Protein AF-A0A150P8P1-F1 (afdb_monomer)

Solvent-accessible surface area (backbone atoms only — not comparable to full-atom values): 13850 Å² total; per-residue (Å²): 128,70,31,72,66,52,62,67,58,46,57,65,81,61,52,65,66,59,55,44,51,37,24,53,54,35,51,76,73,51,89,53,63,71,46,34,52,30,27,50,53,25,38,57,35,45,68,73,54,58,88,93,56,81,84,47,70,62,35,52,53,26,46,50,53,26,46,43,58,72,69,48,75,83,54,95,72,37,75,93,64,51,73,68,63,81,89,72,79,82,91,76,81,86,79,96,74,80,86,79,78,95,74,77,96,74,74,89,72,92,51,76,64,56,56,52,52,51,51,52,51,37,53,48,21,50,41,44,33,49,51,53,24,56,39,42,34,17,45,70,65,43,45,68,49,95,70,75,69,54,40,67,58,59,33,45,31,40,51,41,38,55,57,61,44,54,92,56,28,87,78,40,76,30,43,65,32,44,52,51,32,37,54,48,39,72,76,45,78,69,58,60,73,61,54,69,69,50,20,48,28,18,43,49,26,36,46,47,70,71,45,74,75,53,91,75,41,60,82,46,77,93,67,77,80,78,72,80,80,81,76,80,127

Nearest PDB structures (foldseek):
  8gne-assembly1_A  TM=5.407E-01  e=5.788E+00  Homo sapiens

Organism: Sorangium cellulosum (NCBI:txid56)

Foldseek 3Di:
DQQLVQLLVCLPVDFLVSLLVSLVVCLVPPPDPLLNVLSVQLNVQSVPDDGPDDRDVSNVVSSVSSNVSVVDDADPVGPVPPSSPSPPDPPDDDDDDDDDDDDDDDDDDPPPPVVVVLVSLLVQLVVLLLVLLLLLLALPSLLPDPDDDFLVSNLVSLVSNQPSCPPCLVVQQLNVLSVQLNVVSNVDGDDSGRDPSNNVSSQSNCVSVVNDADVCGSHRDPDDDPDPPPPDD

pLDDT: mean 75.17, std 19.68, range [32.81, 98.38]

Secondary structure (DSSP, 8-state):
--HHHHHHTTTS---HHHHHHHHHHHHHH---HHHHHHHHHHHHHHHH--TTSPPPHHHHHHHHHHHHHTTPPPPTT-GGG--S-TTS-SS------PPPP--------S-HHHHHHHHHHHHHHHHHHHHHHHHHH-HHHHHT-SS---HHHHHHHHHHHHHHHGGGGGGSTTHHHHHHHHHHHHH----SSPPHHHHHHHHHHHHHTT-PPPTT-TTS-S-----------

Mean predicted aligned error: 17.5 Å

Sequence (233 aa):
MTSARRLSTLVRRPTRAEVLQAADDYIAYFPLEQPCERARELREAVLTWREGEEIPQAVYEATRRFVLSLGVREPAGGWENDDGYQVRAIDRDTDEADPPPEAEAAGAPRSYGDASKKAARLAQAVAGAVNIAGALASPRSWAKATSWPSREHLVEHVDELLSAFGAELDQQRFAAPARRLRALLSAWEPAPEVPADVSEAARDLLAALGIEAPPGGWDAPEGAPEAPSNDCG

Radius of gyration: 22.22 Å; Cα contacts (8 Å, |Δi|>4): 196; chains: 1; bounding box: 71×54×51 Å

Structure (mmCIF, N/CA/C/O backbone):
data_AF-A0A150P8P1-F1
#
_entry.id   AF-A0A150P8P1-F1
#
loop_
_atom_site.group_PDB
_atom_site.id
_atom_site.type_symbol
_atom_site.label_atom_id
_atom_site.label_alt_id
_atom_site.label_comp_id
_atom_site.label_asym_id
_atom_site.label_entity_id
_atom_site.label_seq_id
_atom_site.pdbx_PDB_ins_code
_atom_site.Cartn_x
_atom_site.Cartn_y
_atom_site.Cartn_z
_atom_site.occupancy
_atom_site.B_iso_or_equiv
_atom_site.auth_seq_id
_atom_site.auth_comp_id
_atom_site.auth_asym_id
_atom_site.auth_atom_id
_atom_site.pdbx_PDB_model_num
ATOM 1 N N . MET A 1 1 ? 3.224 1.316 4.780 1.00 34.53 1 MET A N 1
ATOM 2 C CA . MET A 1 1 ? 2.994 2.646 5.396 1.00 34.53 1 MET A CA 1
ATOM 3 C C . MET A 1 1 ? 1.667 2.653 6.158 1.00 34.53 1 MET A C 1
ATOM 5 O O . MET A 1 1 ? 0.668 3.167 5.669 1.00 34.53 1 MET A O 1
ATOM 9 N N . THR A 1 2 ? 1.647 2.056 7.354 1.00 39.75 2 THR A N 1
ATOM 10 C CA . THR A 1 2 ? 0.407 1.699 8.087 1.00 39.75 2 THR A CA 1
ATOM 11 C C . THR A 1 2 ? 0.266 2.418 9.435 1.00 39.75 2 THR A C 1
ATOM 13 O O . THR A 1 2 ? -0.710 2.218 10.149 1.00 39.75 2 THR A O 1
ATOM 16 N N . SER A 1 3 ? 1.216 3.271 9.802 1.00 38.72 3 SER A N 1
ATOM 17 C CA . SER A 1 3 ? 1.375 3.758 11.176 1.00 38.72 3 SER A CA 1
ATOM 18 C C . SER A 1 3 ? 0.728 5.130 11.425 1.00 38.72 3 SER A C 1
ATOM 20 O O . SER A 1 3 ? 0.004 5.291 12.402 1.00 38.72 3 SER A O 1
ATOM 22 N N . ALA A 1 4 ? 0.856 6.088 10.500 1.00 37.34 4 ALA A N 1
ATOM 23 C CA . ALA A 1 4 ? 0.250 7.423 10.629 1.00 37.34 4 ALA A CA 1
ATOM 24 C C . ALA A 1 4 ? -1.293 7.399 10.679 1.00 37.34 4 ALA A C 1
ATOM 26 O O . ALA A 1 4 ? -1.916 8.051 11.513 1.00 37.34 4 ALA A O 1
ATOM 27 N N . ARG A 1 5 ? -1.912 6.597 9.800 1.00 39.38 5 ARG A N 1
ATOM 28 C CA . ARG A 1 5 ? -3.375 6.489 9.679 1.00 39.38 5 ARG A CA 1
ATOM 29 C C . ARG A 1 5 ? -4.006 5.681 10.815 1.00 39.38 5 ARG A C 1
ATOM 31 O O . ARG A 1 5 ? -5.133 5.974 11.191 1.00 39.38 5 ARG A O 1
ATOM 38 N N . ARG A 1 6 ? -3.282 4.699 11.377 1.00 42.25 6 ARG A N 1
ATOM 39 C CA . ARG A 1 6 ? -3.727 3.952 12.568 1.00 42.25 6 ARG A CA 1
ATOM 40 C C . ARG A 1 6 ? -3.829 4.866 13.785 1.00 42.25 6 ARG A C 1
ATOM 42 O O . ARG A 1 6 ? -4.807 4.758 14.517 1.00 42.25 6 ARG A O 1
ATOM 49 N N . LEU A 1 7 ? -2.884 5.797 13.933 1.00 45.97 7 LEU A N 1
ATOM 50 C CA . LEU A 1 7 ? -2.854 6.759 15.034 1.00 45.97 7 LEU A CA 1
ATOM 51 C C . LEU A 1 7 ? -3.984 7.801 14.932 1.00 45.97 7 LEU A C 1
ATOM 53 O O . LEU A 1 7 ? -4.638 8.071 15.933 1.00 45.97 7 LEU A O 1
ATOM 57 N N . SER A 1 8 ? -4.322 8.279 13.725 1.00 41.44 8 SER A N 1
ATOM 58 C CA . SER A 1 8 ? -5.505 9.140 13.522 1.00 41.44 8 SER A CA 1
ATOM 59 C C . SER A 1 8 ? -6.844 8.401 13.673 1.00 41.44 8 SER A C 1
ATOM 61 O O . SER A 1 8 ? -7.875 9.035 13.845 1.00 41.44 8 SER A O 1
ATOM 63 N N . THR A 1 9 ? -6.865 7.064 13.588 1.00 42.53 9 THR A N 1
ATOM 64 C CA . THR A 1 9 ? -8.063 6.237 13.843 1.00 42.53 9 THR A CA 1
ATOM 65 C C . THR A 1 9 ? -8.180 5.731 15.283 1.00 42.53 9 THR A C 1
ATOM 67 O O . THR A 1 9 ? -9.149 5.038 15.593 1.00 42.53 9 THR A O 1
ATOM 70 N N . LEU A 1 10 ? -7.279 6.128 16.195 1.00 46.69 10 LEU A N 1
ATOM 71 C CA . LEU A 1 10 ? -7.396 5.895 17.649 1.00 46.69 10 LEU A CA 1
ATOM 72 C C . LEU A 1 10 ? -8.527 6.714 18.308 1.00 46.69 10 LEU A C 1
ATOM 74 O O . LEU A 1 10 ? -8.566 6.934 19.510 1.00 46.69 10 LEU A O 1
ATOM 78 N N . VAL A 1 11 ? -9.487 7.149 17.512 1.00 43.22 11 VAL A N 1
ATOM 79 C CA . VAL A 1 11 ? -10.659 7.932 17.889 1.00 43.22 11 VAL A CA 1
ATOM 80 C C . VAL A 1 11 ? -11.667 7.106 18.707 1.00 43.22 11 VAL A C 1
ATOM 82 O O . VAL A 1 11 ? -12.540 7.646 19.381 1.00 43.22 11 VAL A O 1
ATOM 85 N N . ARG A 1 12 ? -11.546 5.772 18.728 1.00 48.75 12 ARG A N 1
ATOM 86 C CA . ARG A 1 12 ? -12.288 4.926 19.673 1.00 48.75 12 ARG A CA 1
ATOM 87 C C . ARG A 1 12 ? -11.324 4.315 20.672 1.00 48.75 12 ARG A C 1
ATOM 89 O O . ARG A 1 12 ? -10.749 3.285 20.355 1.00 48.75 12 ARG A O 1
ATOM 96 N N . ARG A 1 13 ? -11.184 4.960 21.842 1.00 59.38 13 ARG A N 1
ATOM 97 C CA . ARG A 1 13 ? -10.484 4.475 23.056 1.00 59.38 13 ARG A CA 1
ATOM 98 C C . ARG A 1 13 ? -9.466 3.367 22.743 1.00 59.38 13 ARG A C 1
ATOM 100 O O . ARG A 1 13 ? -9.787 2.194 22.945 1.00 59.38 13 ARG A O 1
ATOM 107 N N . PRO A 1 14 ? -8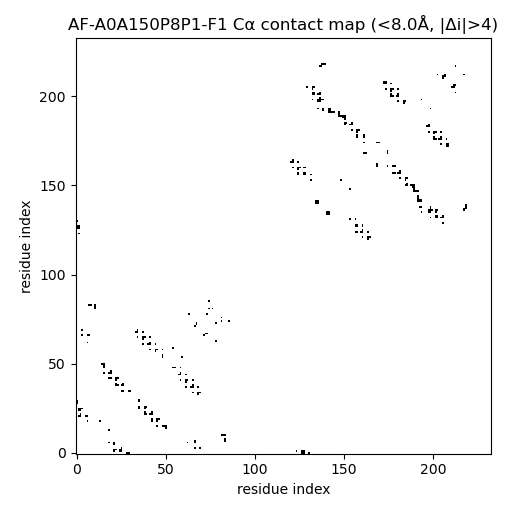.305 3.721 22.181 1.00 69.12 14 PRO A N 1
ATOM 108 C CA . PRO A 1 14 ? -7.329 2.734 21.765 1.00 69.12 14 PRO A CA 1
ATOM 109 C C . PRO A 1 14 ? -6.892 1.918 22.973 1.00 69.12 14 PRO A C 1
ATOM 111 O O . PRO A 1 14 ? -6.909 2.412 24.097 1.00 69.12 14 PRO A O 1
ATOM 114 N N . THR A 1 15 ? -6.504 0.672 22.763 1.00 77.62 15 THR A N 1
ATOM 115 C CA . THR A 1 15 ? -5.804 -0.080 23.807 1.00 77.62 15 THR A CA 1
ATOM 116 C C . THR A 1 15 ? -4.344 0.347 23.837 1.00 77.62 15 THR A C 1
ATOM 118 O O . THR A 1 15 ? -3.769 0.742 22.817 1.00 77.62 15 THR A O 1
ATOM 121 N N . ARG A 1 16 ? -3.697 0.227 24.996 1.00 82.81 16 ARG A N 1
ATOM 122 C CA . ARG A 1 16 ? -2.261 0.518 25.124 1.00 82.81 16 ARG A CA 1
ATOM 123 C C . ARG A 1 16 ? -1.436 -0.302 24.130 1.00 82.81 16 ARG A C 1
ATOM 125 O O . ARG A 1 16 ? -0.487 0.211 23.541 1.00 82.81 16 ARG A O 1
ATOM 132 N N . ALA A 1 17 ? -1.821 -1.562 23.922 1.00 82.19 17 ALA A N 1
ATOM 133 C CA . ALA A 1 17 ? -1.168 -2.473 22.989 1.00 82.19 17 ALA A CA 1
ATOM 134 C C . ALA A 1 17 ? -1.233 -1.981 21.533 1.00 82.19 17 ALA A C 1
ATOM 136 O O . ALA A 1 17 ? -0.231 -2.045 20.824 1.00 82.19 17 ALA A O 1
ATOM 137 N N . GLU A 1 18 ? -2.375 -1.446 21.095 1.00 78.56 18 GLU A N 1
ATOM 138 C CA . GLU A 1 18 ? -2.529 -0.909 19.737 1.00 78.56 18 GLU A CA 1
ATOM 139 C C . GLU A 1 18 ? -1.639 0.314 19.499 1.00 78.56 18 GLU A C 1
ATOM 141 O O . GLU A 1 18 ? -1.030 0.428 18.433 1.00 78.56 18 GLU A O 1
ATOM 146 N N . VAL A 1 19 ? -1.520 1.206 20.490 1.00 79.56 19 VAL A N 1
ATOM 147 C CA . VAL A 1 19 ? -0.656 2.391 20.371 1.00 79.56 19 VAL A CA 1
ATOM 148 C C . VAL A 1 19 ? 0.824 1.995 20.359 1.00 79.56 19 VAL A C 1
ATOM 150 O O . VAL A 1 19 ? 1.579 2.514 19.536 1.00 79.56 19 VAL A O 1
ATOM 153 N N . LEU A 1 20 ? 1.239 1.045 21.210 1.00 84.31 20 LEU A N 1
ATOM 154 C CA . LEU A 1 20 ? 2.615 0.528 21.216 1.00 84.31 20 LEU A CA 1
ATOM 155 C C . LEU A 1 20 ? 2.979 -0.113 19.878 1.00 84.31 20 LEU A C 1
ATOM 157 O O . LEU A 1 20 ? 4.003 0.240 19.301 1.00 84.31 20 LEU A O 1
ATOM 161 N N . GLN A 1 21 ? 2.116 -0.986 19.352 1.00 78.62 21 GLN A N 1
ATOM 162 C CA . GLN A 1 21 ? 2.361 -1.637 18.068 1.00 78.62 21 GLN A CA 1
ATOM 163 C C . GLN A 1 21 ? 2.476 -0.612 16.934 1.00 78.62 21 GLN A C 1
ATOM 165 O O . GLN A 1 21 ? 3.366 -0.719 16.098 1.00 78.62 21 GLN A O 1
ATOM 170 N N . ALA A 1 22 ? 1.614 0.410 16.911 1.00 75.81 22 ALA A N 1
ATOM 171 C CA . ALA A 1 22 ? 1.672 1.450 15.888 1.00 75.81 22 ALA A CA 1
ATOM 172 C C . ALA A 1 22 ? 2.964 2.285 15.959 1.00 75.81 22 ALA A C 1
ATOM 174 O O . ALA A 1 22 ? 3.501 2.660 14.913 1.00 75.81 22 ALA A O 1
ATOM 175 N N . ALA A 1 23 ? 3.464 2.569 17.167 1.00 80.56 23 ALA A N 1
ATOM 176 C CA . ALA A 1 23 ? 4.729 3.271 17.366 1.00 80.56 23 ALA A CA 1
ATOM 177 C C . ALA A 1 23 ? 5.933 2.402 16.964 1.00 80.56 23 ALA A C 1
ATOM 179 O O . ALA A 1 23 ? 6.809 2.882 16.246 1.00 80.56 23 ALA A O 1
ATOM 180 N N . ASP A 1 24 ? 5.949 1.125 17.357 1.00 81.56 24 ASP A N 1
ATOM 181 C CA . ASP A 1 24 ? 7.001 0.166 16.994 1.00 81.56 24 ASP A CA 1
ATOM 182 C C . ASP A 1 24 ? 7.061 -0.048 15.471 1.00 81.56 24 ASP A C 1
ATOM 184 O O . ASP A 1 24 ? 8.136 0.037 14.874 1.00 81.56 24 ASP A O 1
ATOM 188 N N . ASP A 1 25 ? 5.903 -0.216 14.821 1.00 73.75 25 ASP A N 1
ATOM 189 C CA . ASP A 1 25 ? 5.795 -0.297 13.360 1.00 73.75 25 ASP A CA 1
ATOM 190 C C . ASP A 1 25 ? 6.315 0.987 12.692 1.00 73.75 25 ASP A C 1
ATOM 192 O O . ASP A 1 25 ? 6.969 0.939 11.650 1.00 73.75 25 ASP A O 1
ATOM 196 N N . TYR A 1 26 ? 6.038 2.162 13.267 1.00 76.06 26 TYR A N 1
ATOM 197 C CA . TYR A 1 26 ? 6.558 3.414 12.721 1.00 76.06 26 TYR A CA 1
ATOM 198 C C . TYR A 1 26 ? 8.088 3.448 12.782 1.00 76.06 26 TYR A C 1
ATOM 200 O O . TYR A 1 26 ? 8.735 3.684 11.765 1.00 76.06 26 TYR A O 1
ATOM 208 N N . ILE A 1 27 ? 8.661 3.172 13.956 1.00 80.38 27 ILE A N 1
ATOM 209 C CA . ILE A 1 27 ? 10.110 3.219 14.197 1.00 80.38 27 ILE A CA 1
ATOM 210 C C . ILE A 1 27 ? 10.857 2.225 13.300 1.00 80.38 27 ILE A C 1
ATOM 212 O O . ILE A 1 27 ? 11.947 2.536 12.825 1.00 80.38 27 ILE A O 1
ATOM 216 N N . ALA A 1 28 ? 10.289 1.039 13.074 1.00 73.38 28 ALA A N 1
ATOM 217 C CA . ALA A 1 28 ? 10.931 -0.016 12.297 1.00 73.38 28 ALA A CA 1
ATOM 218 C C . ALA A 1 28 ? 10.960 0.265 10.786 1.00 73.38 28 ALA A C 1
ATOM 220 O O . ALA A 1 28 ? 11.901 -0.149 10.110 1.00 73.38 28 ALA A O 1
ATOM 221 N N . TYR A 1 29 ? 9.938 0.941 10.249 1.00 67.69 29 TYR A N 1
ATOM 222 C CA . TYR A 1 29 ? 9.706 0.991 8.801 1.00 67.69 29 TYR A CA 1
ATOM 223 C C . TYR A 1 29 ? 9.756 2.392 8.179 1.00 67.69 29 TYR A C 1
ATOM 225 O O . TYR A 1 29 ? 9.648 2.495 6.955 1.00 67.69 29 TYR A O 1
ATOM 233 N N . PHE A 1 30 ? 9.904 3.467 8.962 1.00 66.50 30 PHE A N 1
ATOM 234 C CA . PHE A 1 30 ? 9.971 4.829 8.420 1.00 66.50 30 PHE A CA 1
ATOM 235 C C . PHE A 1 30 ? 11.395 5.415 8.422 1.00 66.50 30 PHE A C 1
ATOM 237 O O . PHE A 1 30 ? 12.077 5.378 9.444 1.00 66.50 30 PHE A O 1
ATOM 244 N N . PRO A 1 31 ? 11.847 6.003 7.294 1.00 65.62 31 PRO A N 1
ATOM 245 C CA . PRO A 1 31 ? 13.222 6.486 7.140 1.00 65.62 31 PRO A CA 1
ATOM 246 C C . PRO A 1 31 ? 13.457 7.911 7.672 1.00 65.62 31 PRO A C 1
ATOM 248 O O . PRO A 1 31 ? 14.595 8.370 7.681 1.00 65.62 31 PRO A O 1
ATOM 251 N N . LEU A 1 32 ? 12.410 8.641 8.074 1.00 68.00 32 LEU A N 1
ATOM 252 C CA . LEU A 1 32 ? 12.535 10.037 8.505 1.00 68.00 32 LEU A CA 1
ATOM 253 C C . LEU A 1 32 ? 12.923 10.117 9.989 1.00 68.00 32 LEU A C 1
ATOM 255 O O . LEU A 1 32 ? 12.153 9.703 10.854 1.00 68.00 32 LEU A O 1
ATOM 259 N N . GLU A 1 33 ? 14.087 10.700 10.286 1.00 73.38 33 GLU A N 1
ATOM 260 C CA . GLU A 1 33 ? 14.632 10.768 11.651 1.00 73.38 33 GLU A CA 1
ATOM 261 C C . GLU A 1 33 ? 13.715 11.515 12.627 1.00 73.38 33 GLU A C 1
ATOM 263 O O . GLU A 1 33 ? 13.386 10.982 13.686 1.00 73.38 33 GLU A O 1
ATOM 268 N N . GLN A 1 34 ? 13.238 12.707 12.256 1.00 71.38 34 GLN A N 1
ATOM 269 C CA . GLN A 1 34 ? 12.432 13.550 13.144 1.00 71.38 34 GLN A CA 1
ATOM 270 C C . GLN A 1 34 ? 11.085 12.894 13.537 1.00 71.38 34 GLN A C 1
ATOM 272 O O . GLN A 1 34 ? 10.778 12.837 14.730 1.00 71.38 34 GLN A O 1
ATOM 277 N N . PRO A 1 35 ? 10.279 12.339 12.612 1.00 72.38 35 PRO A N 1
ATOM 278 C CA . PRO A 1 35 ? 9.106 11.544 12.978 1.00 72.38 35 PRO A CA 1
ATOM 279 C C . PRO A 1 35 ? 9.426 10.273 13.777 1.00 72.38 35 PRO A C 1
ATOM 281 O O . PRO A 1 35 ? 8.654 9.895 14.659 1.00 72.38 35 PRO A O 1
ATOM 284 N N . CYS A 1 36 ? 10.569 9.625 13.526 1.00 75.88 36 CYS A N 1
ATOM 285 C CA . CYS A 1 36 ? 11.003 8.458 14.298 1.00 75.88 36 CYS A CA 1
ATOM 286 C C . CYS A 1 36 ? 11.360 8.807 15.749 1.00 75.88 36 CYS A C 1
ATOM 288 O O . CYS A 1 36 ? 11.032 8.045 16.658 1.00 75.88 36 CYS A O 1
ATOM 290 N N . GLU A 1 37 ? 11.972 9.964 16.006 1.00 82.62 37 GLU A N 1
ATOM 291 C CA . GLU A 1 37 ? 12.181 10.468 17.370 1.00 82.62 37 GLU A CA 1
ATOM 292 C C . GLU A 1 37 ? 10.852 10.705 18.090 1.00 82.62 37 GLU A C 1
ATOM 294 O O . GLU A 1 37 ? 10.670 10.252 19.221 1.00 82.62 37 GLU A O 1
ATOM 299 N N . ARG A 1 38 ? 9.878 11.324 17.414 1.00 83.06 38 ARG A N 1
ATOM 300 C CA . ARG A 1 38 ? 8.544 11.543 17.990 1.00 83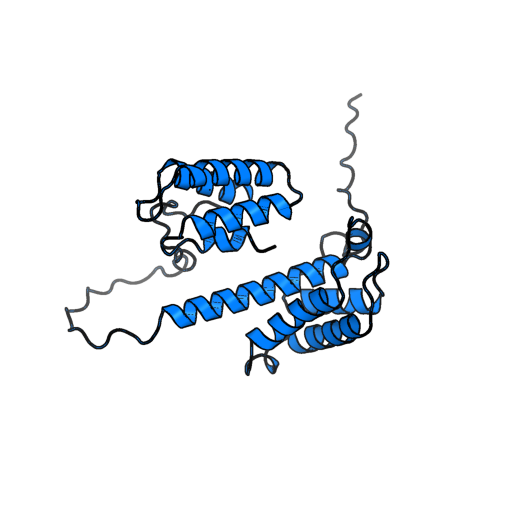.06 38 ARG A CA 1
ATOM 301 C C . ARG A 1 38 ? 7.779 10.244 18.229 1.00 83.06 38 ARG A C 1
ATOM 303 O O . ARG A 1 38 ? 7.048 10.146 19.211 1.00 83.06 38 ARG A O 1
ATOM 310 N N . ALA A 1 39 ? 7.982 9.226 17.394 1.00 81.44 39 ALA A N 1
ATOM 311 C CA . ALA A 1 39 ? 7.417 7.898 17.617 1.00 81.44 39 ALA A CA 1
ATOM 312 C C . ALA A 1 39 ? 8.014 7.226 18.866 1.00 81.44 39 ALA A C 1
ATOM 314 O O . ALA A 1 39 ? 7.285 6.589 19.626 1.00 81.44 39 ALA A O 1
ATOM 315 N N . ARG A 1 40 ? 9.319 7.406 19.127 1.00 87.62 40 ARG A N 1
ATOM 316 C CA . ARG A 1 40 ? 9.964 6.922 20.361 1.00 87.62 40 ARG A CA 1
ATOM 317 C C . ARG A 1 40 ? 9.431 7.646 21.595 1.00 87.62 40 ARG A C 1
ATOM 319 O O . ARG A 1 40 ? 9.122 6.988 22.580 1.00 87.62 40 ARG A O 1
ATOM 326 N N . GLU A 1 41 ? 9.261 8.966 21.534 1.00 87.31 41 GLU A N 1
ATOM 327 C CA . GLU A 1 41 ? 8.644 9.740 22.624 1.00 87.31 41 GLU A CA 1
ATOM 328 C C . GLU A 1 41 ? 7.219 9.257 22.936 1.00 87.31 41 GLU A C 1
ATOM 330 O O . GLU A 1 41 ? 6.871 9.067 24.102 1.00 87.31 41 GLU A O 1
ATOM 335 N N . LEU A 1 42 ? 6.409 9.009 21.898 1.00 86.94 42 LEU A N 1
ATOM 336 C CA . LEU A 1 42 ? 5.075 8.423 22.039 1.00 86.94 42 LEU A CA 1
ATOM 337 C C . LEU A 1 42 ? 5.138 7.052 22.711 1.00 86.94 42 LEU A C 1
ATOM 339 O O . LEU A 1 42 ? 4.418 6.804 23.677 1.00 86.94 42 LEU A O 1
ATOM 343 N N . ARG A 1 43 ? 6.022 6.175 22.235 1.00 89.44 43 ARG A N 1
ATOM 344 C CA . ARG A 1 43 ? 6.210 4.841 22.802 1.00 89.44 43 ARG A CA 1
ATOM 345 C C . ARG A 1 43 ? 6.550 4.899 24.292 1.00 89.44 43 ARG A C 1
ATOM 347 O O . ARG A 1 43 ? 5.906 4.212 25.082 1.00 89.44 43 ARG A O 1
ATOM 354 N N . GLU A 1 44 ? 7.508 5.736 24.685 1.00 92.25 44 GLU A N 1
ATOM 355 C CA . GLU A 1 44 ? 7.901 5.903 26.090 1.00 92.25 44 GLU A CA 1
ATOM 356 C C . GLU A 1 44 ? 6.747 6.430 26.950 1.00 92.25 44 GLU A C 1
ATOM 358 O O . GLU A 1 44 ? 6.496 5.907 28.036 1.00 92.25 44 GLU A O 1
ATOM 363 N N . ALA A 1 45 ? 5.972 7.396 26.449 1.00 86.56 45 ALA A N 1
ATOM 364 C CA . ALA A 1 45 ? 4.787 7.877 27.153 1.00 86.56 45 ALA A CA 1
ATOM 365 C C . ALA A 1 45 ? 3.746 6.756 27.349 1.00 86.56 45 ALA A C 1
ATOM 367 O O . ALA A 1 45 ? 3.216 6.582 28.447 1.00 86.56 45 ALA A O 1
ATOM 368 N N . VAL A 1 46 ? 3.486 5.947 26.319 1.00 87.19 46 VAL A N 1
ATOM 369 C CA . VAL A 1 46 ? 2.507 4.842 26.353 1.00 87.19 46 VAL A CA 1
ATOM 370 C C . VAL A 1 46 ? 2.951 3.708 27.282 1.00 87.19 46 VAL A C 1
ATOM 372 O O . VAL A 1 46 ? 2.115 3.045 27.901 1.00 87.19 46 VAL A O 1
ATOM 375 N N . LEU A 1 47 ? 4.258 3.500 27.460 1.00 90.44 47 LEU A N 1
ATOM 376 C CA . LEU A 1 47 ? 4.760 2.529 28.433 1.00 90.44 47 LEU A CA 1
ATOM 377 C C . LEU A 1 47 ? 4.355 2.876 29.871 1.00 90.44 47 LEU A C 1
ATOM 379 O O . LEU A 1 47 ? 4.175 1.949 30.665 1.00 90.44 47 LEU A O 1
ATOM 383 N N . THR A 1 48 ? 4.147 4.160 30.184 1.00 87.62 48 THR A N 1
ATOM 384 C CA . THR A 1 48 ? 3.698 4.620 31.512 1.00 87.62 48 THR A CA 1
ATOM 385 C C . THR A 1 48 ? 2.195 4.454 31.756 1.00 87.62 48 THR A C 1
ATOM 387 O O . THR A 1 48 ? 1.766 4.417 32.907 1.00 87.62 48 THR A O 1
ATOM 390 N N . TRP A 1 49 ? 1.399 4.318 30.694 1.00 87.75 49 TRP A N 1
ATOM 391 C CA . TRP A 1 49 ? -0.045 4.106 30.775 1.00 87.75 49 TRP A CA 1
ATOM 392 C C . TRP A 1 49 ? -0.367 2.661 31.168 1.00 87.75 49 TRP A C 1
ATOM 394 O O . TRP A 1 49 ? 0.292 1.731 30.701 1.00 87.75 49 TRP A O 1
ATOM 404 N N . ARG A 1 50 ? -1.371 2.447 32.026 1.00 85.12 50 ARG A N 1
ATOM 405 C CA . ARG A 1 50 ? -1.849 1.112 32.414 1.00 85.12 50 ARG A CA 1
ATOM 406 C C . ARG A 1 50 ? -3.180 0.784 31.746 1.00 85.12 50 ARG A C 1
ATOM 408 O O . ARG A 1 50 ? -4.039 1.642 31.570 1.00 85.12 50 ARG A O 1
ATOM 415 N N . GLU A 1 51 ? -3.355 -0.489 31.403 1.00 76.06 51 GLU A N 1
ATOM 416 C CA . GLU A 1 51 ? -4.579 -0.971 30.760 1.00 76.06 51 GLU A CA 1
ATOM 417 C C . GLU A 1 51 ? -5.804 -0.727 31.657 1.00 76.06 51 GLU A C 1
ATOM 419 O O . GLU A 1 51 ? -5.790 -1.072 32.839 1.00 76.06 51 GLU A O 1
ATOM 424 N N . GLY A 1 52 ? -6.866 -0.148 31.092 1.00 70.00 52 GLY A N 1
ATOM 425 C CA . GLY A 1 52 ? -8.100 0.165 31.821 1.00 70.00 52 GLY A CA 1
ATOM 426 C C . GLY A 1 52 ? -8.109 1.513 32.551 1.00 70.00 52 GLY A C 1
ATOM 427 O O . GLY A 1 52 ? -9.151 1.881 33.091 1.00 70.00 52 GLY A O 1
ATOM 428 N N . GLU A 1 53 ? -7.003 2.262 32.544 1.00 76.62 53 GLU A N 1
ATOM 429 C CA . GLU A 1 53 ? -6.963 3.654 33.009 1.00 76.62 53 GLU A CA 1
ATOM 430 C C . GLU A 1 53 ? -7.319 4.628 31.876 1.00 76.62 53 GLU A C 1
ATOM 432 O O . GLU A 1 53 ? -7.131 4.332 30.690 1.00 76.62 53 GLU A O 1
ATOM 437 N N . GLU A 1 54 ? -7.811 5.813 32.247 1.00 73.75 54 GLU A N 1
ATOM 438 C CA . GLU A 1 54 ? -7.918 6.932 31.310 1.00 73.75 54 GLU A CA 1
ATOM 439 C C . GLU A 1 54 ? -6.548 7.255 30.704 1.00 73.75 54 GLU A C 1
ATOM 441 O O . GLU A 1 54 ? -5.505 7.069 31.335 1.00 73.75 54 GLU A O 1
ATOM 446 N N . ILE A 1 55 ? -6.552 7.722 29.455 1.00 76.62 55 ILE A N 1
ATOM 447 C CA . ILE A 1 55 ? -5.323 8.017 28.719 1.00 76.62 55 ILE A CA 1
ATOM 448 C C . ILE A 1 55 ? -4.591 9.166 29.430 1.00 76.62 55 ILE A C 1
ATOM 450 O O . ILE A 1 55 ? -5.154 10.255 29.549 1.00 76.62 55 ILE A O 1
ATOM 454 N N . PRO A 1 56 ? -3.336 8.976 29.878 1.00 80.31 56 PRO A N 1
ATOM 455 C CA . PRO A 1 56 ? -2.590 10.036 30.540 1.00 80.31 56 PRO A CA 1
ATOM 456 C C . PRO A 1 56 ? -2.345 11.225 29.604 1.00 80.31 56 PRO A C 1
ATOM 458 O O . PRO A 1 56 ? -2.014 11.034 28.432 1.00 80.31 56 PRO A O 1
ATOM 461 N N . GLN A 1 57 ? -2.367 12.452 30.140 1.00 77.19 57 GLN A N 1
ATOM 462 C CA . GLN A 1 57 ? -2.056 13.671 29.371 1.00 77.19 57 GLN A CA 1
ATOM 463 C C . GLN A 1 57 ? -0.711 13.572 28.631 1.00 77.19 57 GLN A C 1
ATOM 465 O O . GLN A 1 57 ? -0.567 14.069 27.519 1.00 77.19 57 GLN A O 1
ATOM 470 N N . ALA A 1 58 ? 0.280 12.894 29.218 1.00 79.12 58 ALA A N 1
ATOM 471 C CA . ALA A 1 58 ? 1.577 12.674 28.582 1.00 79.12 58 ALA A CA 1
ATOM 472 C C . ALA A 1 58 ? 1.475 11.856 27.281 1.00 79.12 58 ALA A C 1
ATOM 474 O O . ALA A 1 58 ? 2.165 12.165 26.311 1.00 79.12 58 ALA A O 1
ATOM 475 N N . VAL A 1 59 ? 0.598 10.845 27.241 1.00 80.38 59 VAL A N 1
ATOM 476 C CA . VAL A 1 59 ? 0.335 10.042 26.036 1.00 80.38 59 VAL A CA 1
ATOM 477 C C . VAL A 1 59 ? -0.355 10.894 24.979 1.00 80.38 59 VAL A C 1
ATOM 479 O O . VAL A 1 59 ? 0.021 10.845 23.809 1.00 80.38 59 VAL A O 1
ATOM 482 N N . TYR A 1 60 ? -1.315 11.717 25.394 1.00 77.50 60 TYR A N 1
ATOM 483 C CA . TYR A 1 60 ? -2.018 12.635 24.507 1.00 77.50 60 TYR A CA 1
ATOM 484 C C . TYR A 1 60 ? -1.069 13.656 23.856 1.00 77.50 60 TYR A C 1
ATOM 486 O O . TYR A 1 60 ? -1.011 13.762 22.632 1.00 77.50 60 TYR A O 1
ATOM 494 N N . GLU A 1 61 ? -0.239 14.332 24.651 1.00 80.00 61 GLU A N 1
ATOM 495 C CA . GLU A 1 61 ? 0.751 15.297 24.157 1.00 80.00 61 GLU A CA 1
ATOM 496 C C . GLU A 1 61 ? 1.785 14.659 23.226 1.00 80.00 61 GLU A C 1
ATOM 498 O O . GLU A 1 61 ? 2.138 15.230 22.189 1.00 80.00 61 GLU A O 1
ATOM 503 N N . ALA A 1 62 ? 2.273 13.464 23.569 1.00 81.06 62 ALA A N 1
ATOM 504 C CA . ALA A 1 62 ? 3.219 12.746 22.726 1.00 81.06 62 ALA A CA 1
ATOM 505 C C . ALA A 1 62 ? 2.574 12.316 21.398 1.00 81.06 62 ALA A C 1
ATOM 507 O O . ALA A 1 62 ? 3.190 12.460 20.341 1.00 81.06 62 ALA A O 1
ATOM 508 N N . THR A 1 63 ? 1.307 11.886 21.432 1.00 79.75 63 THR A N 1
ATOM 509 C CA . THR A 1 63 ? 0.524 11.559 20.231 1.00 79.75 63 THR A CA 1
ATOM 510 C C . THR A 1 63 ? 0.352 12.793 19.353 1.00 79.75 63 THR A C 1
ATOM 512 O O . THR A 1 63 ? 0.644 12.736 18.160 1.00 79.75 63 THR A O 1
ATOM 515 N N . ARG A 1 64 ? -0.028 13.937 19.937 1.00 77.75 64 ARG A N 1
ATOM 516 C CA . ARG A 1 64 ? -0.176 15.215 19.228 1.00 77.75 64 ARG A CA 1
ATOM 517 C C . ARG A 1 64 ? 1.119 15.632 18.533 1.00 77.75 64 ARG A C 1
ATOM 519 O O . ARG A 1 64 ? 1.108 15.915 17.339 1.00 77.75 64 ARG A O 1
ATOM 526 N N . ARG A 1 65 ? 2.256 15.628 19.240 1.00 79.00 65 ARG A N 1
ATOM 527 C CA . ARG A 1 65 ? 3.565 15.980 18.648 1.00 79.00 65 ARG A CA 1
ATOM 528 C C . ARG A 1 65 ? 3.970 15.030 17.534 1.00 79.00 65 ARG A C 1
ATOM 530 O O . ARG A 1 65 ? 4.488 15.476 16.512 1.00 79.00 65 ARG A O 1
ATOM 537 N N . PHE A 1 66 ? 3.729 13.737 17.724 1.00 79.44 66 PHE A N 1
ATOM 538 C CA . PHE A 1 66 ? 3.980 12.744 16.697 1.00 79.44 66 PHE A CA 1
ATOM 539 C C . PHE A 1 66 ? 3.125 13.009 15.450 1.00 79.44 66 PHE A C 1
ATOM 541 O O . PHE A 1 66 ? 3.675 13.130 14.360 1.00 79.44 66 PHE A O 1
ATOM 548 N N . VAL A 1 67 ? 1.816 13.213 15.591 1.00 73.94 67 VAL A N 1
ATOM 549 C CA . VAL A 1 67 ? 0.909 13.493 14.466 1.00 73.94 67 VAL A CA 1
ATOM 550 C C . VAL A 1 67 ? 1.282 14.790 13.734 1.00 73.94 67 VAL A C 1
ATOM 552 O O . VAL A 1 67 ? 1.369 14.795 12.506 1.00 73.94 67 VAL A O 1
ATOM 555 N N . LEU A 1 68 ? 1.613 15.857 14.466 1.00 75.75 68 LEU A N 1
ATOM 556 C CA . LEU A 1 68 ? 2.111 17.108 13.880 1.00 75.75 68 LEU A CA 1
ATOM 557 C C . LEU A 1 68 ? 3.425 16.906 13.106 1.00 75.75 68 LEU A C 1
ATOM 559 O O . LEU A 1 68 ? 3.613 17.506 12.050 1.00 75.75 68 LEU A O 1
ATOM 563 N N . SER A 1 69 ? 4.321 16.030 13.580 1.00 75.25 69 SER A N 1
ATOM 564 C CA . SER A 1 69 ? 5.579 15.720 12.877 1.00 75.25 69 SER A CA 1
ATOM 565 C C . SER A 1 69 ? 5.374 15.012 11.535 1.00 75.25 69 SER A C 1
ATOM 567 O O . SER A 1 69 ? 6.247 15.056 10.674 1.00 75.25 69 SER A O 1
ATOM 569 N N . LEU A 1 70 ? 4.201 14.408 11.329 1.00 73.00 70 LEU A N 1
ATOM 570 C CA . LEU A 1 70 ? 3.794 13.818 10.055 1.00 73.00 70 LEU A CA 1
ATOM 571 C C . LEU A 1 70 ? 3.208 14.851 9.078 1.00 73.00 70 LEU A C 1
ATOM 573 O O . LEU A 1 70 ? 2.755 14.475 7.999 1.00 73.00 70 LEU A O 1
ATOM 577 N N . GLY A 1 71 ? 3.170 16.134 9.454 1.00 69.94 71 GLY A N 1
ATOM 578 C CA . GLY A 1 71 ? 2.570 17.209 8.661 1.00 69.94 71 GLY A CA 1
ATOM 579 C C . GLY A 1 71 ? 1.041 17.266 8.734 1.00 69.94 71 GLY A C 1
ATOM 580 O O . GLY A 1 71 ? 0.419 18.014 7.979 1.00 69.94 71 GLY A O 1
ATOM 581 N N . VAL A 1 72 ? 0.419 16.496 9.633 1.00 72.12 72 VAL A N 1
ATOM 582 C CA . VAL A 1 72 ? -1.026 16.562 9.880 1.00 72.12 72 VAL A CA 1
ATOM 583 C C . VAL A 1 72 ? -1.325 17.842 10.655 1.00 72.12 72 VAL A C 1
ATOM 585 O O . VAL A 1 72 ? -0.685 18.121 11.665 1.00 72.12 72 VAL A O 1
ATOM 588 N N . ARG A 1 73 ? -2.285 18.639 10.178 1.00 70.44 73 ARG A N 1
ATOM 589 C CA . ARG A 1 73 ? -2.699 19.875 10.855 1.00 70.44 73 ARG A CA 1
ATOM 590 C C . ARG A 1 73 ? -3.585 19.569 12.057 1.00 70.44 73 ARG A C 1
ATOM 592 O O . ARG A 1 73 ? -4.347 18.608 12.043 1.00 70.44 73 ARG A O 1
ATOM 599 N N . GLU A 1 74 ? -3.494 20.426 13.065 1.00 69.75 74 GLU A N 1
ATOM 600 C CA . GLU A 1 74 ? -4.393 20.401 14.215 1.00 69.75 74 GLU A CA 1
ATOM 601 C C . GLU A 1 74 ? -5.841 20.711 13.783 1.00 69.75 74 GLU A C 1
ATOM 603 O O . GLU A 1 74 ? -6.044 21.638 12.988 1.00 69.75 74 GLU A O 1
ATOM 608 N N . PRO A 1 75 ? -6.840 19.949 14.267 1.00 65.88 75 PRO A N 1
ATOM 609 C CA . PRO A 1 75 ? -8.252 20.237 14.036 1.00 65.88 75 PRO A CA 1
ATOM 610 C C . PRO A 1 75 ? -8.641 21.620 14.565 1.00 65.88 75 PRO A C 1
ATOM 612 O O . PRO A 1 75 ? -8.138 22.064 15.595 1.00 65.88 75 PRO A O 1
ATOM 615 N N . ALA A 1 76 ? -9.592 22.283 13.901 1.00 59.41 76 ALA A N 1
ATOM 616 C CA . ALA A 1 76 ? -10.048 23.620 14.295 1.00 59.41 76 ALA A CA 1
ATOM 617 C C . ALA A 1 76 ? -10.673 23.658 15.705 1.00 59.41 76 ALA A C 1
ATOM 619 O O . ALA A 1 76 ? -10.617 24.689 16.370 1.00 59.41 76 ALA A O 1
ATOM 620 N N . GLY A 1 77 ? -11.233 22.535 16.168 1.00 58.69 77 GLY A N 1
ATOM 621 C CA . GLY A 1 77 ? -11.773 22.377 17.520 1.00 58.69 77 GLY A CA 1
ATOM 622 C C . GLY A 1 77 ? -10.757 21.954 18.586 1.00 58.69 77 GLY A C 1
ATOM 623 O O . GLY A 1 77 ? -11.153 21.800 19.736 1.00 58.69 77 GLY A O 1
ATOM 624 N N . GLY A 1 78 ? -9.481 21.755 18.243 1.00 63.22 78 GLY A N 1
ATOM 625 C CA . GLY A 1 78 ? -8.507 21.104 19.126 1.00 63.22 78 GLY A CA 1
ATOM 626 C C . GLY A 1 78 ? -8.684 19.582 19.164 1.00 63.22 78 GLY A C 1
ATOM 627 O O . GLY A 1 78 ? -9.756 19.053 18.870 1.00 63.22 78 GLY A O 1
ATOM 628 N N . TRP A 1 79 ? -7.616 18.863 19.508 1.00 62.19 79 TRP A N 1
ATOM 629 C CA . TRP A 1 79 ? -7.611 17.394 19.528 1.00 62.19 79 TRP A CA 1
ATOM 630 C C . TRP A 1 79 ? -8.523 16.812 20.624 1.00 62.19 79 TRP A C 1
ATOM 632 O O . TRP A 1 79 ? -8.968 15.675 20.512 1.00 62.19 79 TRP A O 1
ATOM 642 N N . GLU A 1 80 ? -8.848 17.592 21.660 1.00 58.09 80 GLU A N 1
ATOM 643 C CA . GLU A 1 80 ? -9.679 17.139 22.783 1.00 58.09 80 GLU A CA 1
ATOM 644 C C . GLU A 1 80 ? -11.160 17.099 22.406 1.00 58.09 80 GLU A C 1
ATOM 646 O O . GLU A 1 80 ? -11.939 16.368 23.016 1.00 58.09 80 GLU A O 1
ATOM 651 N N . ASN A 1 81 ? -11.520 17.856 21.368 1.00 51.72 81 ASN A N 1
ATOM 652 C CA . ASN A 1 81 ? -12.844 17.888 20.764 1.00 51.72 81 ASN A CA 1
ATOM 653 C C . ASN A 1 81 ? -12.866 17.163 19.409 1.00 51.72 81 ASN A C 1
ATOM 655 O O . ASN A 1 81 ? -13.886 17.189 18.716 1.00 51.72 81 ASN A O 1
ATOM 659 N N . ASP A 1 82 ? -11.752 16.534 19.018 1.00 53.72 82 ASP A N 1
ATOM 660 C CA . ASP A 1 82 ? -11.674 15.699 17.827 1.00 53.72 82 ASP A CA 1
ATOM 661 C C . ASP A 1 82 ? -12.251 14.318 18.149 1.00 53.72 82 ASP A C 1
ATOM 663 O O . ASP A 1 82 ? -11.574 13.394 18.598 1.00 53.72 82 ASP A O 1
ATOM 667 N N . ASP A 1 83 ? -13.550 14.177 17.907 1.00 51.34 83 ASP A N 1
ATOM 668 C CA . ASP A 1 83 ? -14.251 12.896 17.907 1.00 51.34 83 ASP A CA 1
ATOM 669 C C . ASP A 1 83 ? -13.939 12.055 16.653 1.00 51.34 83 ASP A C 1
ATOM 671 O O . ASP A 1 83 ? -14.606 11.047 16.409 1.00 51.34 83 ASP A O 1
ATOM 675 N N . GLY A 1 84 ? -12.952 12.477 15.847 1.00 45.81 84 GLY A N 1
ATOM 676 C CA . GLY A 1 84 ? -12.527 11.898 14.576 1.00 45.81 84 GLY A CA 1
ATOM 677 C C . GLY A 1 84 ? -13.516 12.056 13.426 1.00 45.81 84 GLY A C 1
ATOM 678 O O . GLY A 1 84 ? -13.339 11.403 12.392 1.00 45.81 84 GLY A O 1
ATOM 679 N N . TYR A 1 85 ? -14.546 12.899 13.572 1.00 44.41 85 TYR A N 1
ATOM 680 C CA . TYR A 1 85 ? -15.559 13.169 12.544 1.00 44.41 85 TYR A CA 1
ATOM 681 C C . TYR A 1 85 ? -15.492 14.579 11.938 1.00 44.41 85 TYR A C 1
ATOM 683 O O . TYR A 1 85 ? -16.245 14.859 11.002 1.00 44.41 85 TYR A O 1
ATOM 691 N N . GLN A 1 86 ? -14.564 15.453 12.348 1.00 40.75 86 GLN A N 1
ATOM 692 C CA . GLN A 1 86 ? -14.516 16.851 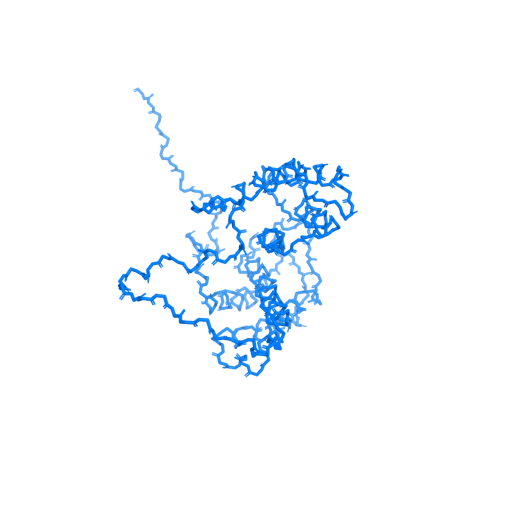11.871 1.00 40.75 86 GLN A CA 1
ATOM 693 C C . GLN A 1 86 ? -14.149 17.050 10.380 1.00 40.75 86 GLN A C 1
ATOM 695 O O . GLN A 1 86 ? -14.029 18.180 9.912 1.00 40.75 86 GLN A O 1
ATOM 700 N N . VAL A 1 87 ? -14.058 15.993 9.565 1.00 37.25 87 VAL A N 1
ATOM 701 C CA . VAL A 1 87 ? -13.811 16.116 8.112 1.00 37.25 87 VAL A CA 1
ATOM 702 C C . VAL A 1 87 ? -15.069 16.528 7.315 1.00 37.25 87 VAL A C 1
ATOM 704 O O . VAL A 1 87 ? -14.994 16.709 6.102 1.00 37.25 87 VAL A O 1
ATOM 707 N N . ARG A 1 88 ? -16.236 16.746 7.942 1.00 34.62 88 ARG A N 1
ATOM 708 C CA . ARG A 1 88 ? -17.415 17.310 7.246 1.00 34.62 88 ARG A CA 1
ATOM 709 C C . ARG A 1 88 ? -18.224 18.284 8.101 1.00 34.62 88 ARG A C 1
ATOM 711 O O . ARG A 1 88 ? -19.328 17.959 8.521 1.00 34.62 88 ARG A O 1
ATOM 718 N N . ALA A 1 89 ? -17.709 19.491 8.301 1.00 32.81 89 ALA A N 1
ATOM 719 C CA . ALA A 1 89 ? -18.534 20.618 8.748 1.00 32.81 89 ALA A CA 1
ATOM 720 C C . ALA A 1 89 ? -18.029 21.978 8.235 1.00 32.81 89 ALA A C 1
ATOM 722 O O . ALA A 1 89 ? -18.216 22.997 8.888 1.00 32.81 89 ALA A O 1
ATOM 723 N N . ILE A 1 90 ? -17.383 22.006 7.067 1.00 34.75 90 ILE A N 1
ATOM 724 C CA . ILE A 1 90 ? -17.096 23.256 6.359 1.00 34.75 90 ILE A CA 1
ATOM 725 C C . ILE A 1 90 ? -17.824 23.142 5.014 1.00 34.75 90 ILE A C 1
ATOM 727 O O . ILE A 1 90 ? -17.642 22.148 4.313 1.00 34.75 90 ILE A O 1
ATOM 731 N N . ASP A 1 91 ? -18.701 24.112 4.747 1.00 37.28 91 ASP A N 1
ATOM 732 C CA . ASP A 1 91 ? -19.702 24.234 3.666 1.00 37.28 91 ASP A CA 1
ATOM 733 C C . ASP A 1 91 ? -21.121 23.695 3.924 1.00 37.28 91 ASP A C 1
ATOM 735 O O . ASP A 1 91 ? -21.739 23.051 3.071 1.00 37.28 91 ASP A O 1
ATOM 739 N N . ARG A 1 92 ? -21.714 24.056 5.069 1.00 33.47 92 ARG A N 1
ATOM 740 C CA . ARG A 1 92 ? -23.176 24.223 5.130 1.00 33.47 92 ARG A CA 1
ATOM 741 C C . ARG A 1 92 ? -23.580 25.350 6.080 1.00 33.47 92 ARG A C 1
ATOM 743 O O . ARG A 1 92 ? -24.124 25.101 7.148 1.00 33.47 92 ARG A O 1
ATOM 750 N N . ASP A 1 93 ? -23.296 26.581 5.674 1.00 40.81 93 ASP A N 1
ATOM 751 C CA . ASP A 1 93 ? -24.058 27.733 6.160 1.00 40.81 93 ASP A CA 1
ATOM 752 C C . ASP A 1 93 ? -25.416 27.798 5.442 1.00 40.81 93 ASP A C 1
ATOM 754 O O . ASP A 1 93 ? -25.540 27.347 4.298 1.00 40.81 93 ASP A O 1
ATOM 758 N N . THR A 1 94 ? -26.395 28.422 6.111 1.00 36.50 94 THR A N 1
ATOM 759 C CA . THR A 1 94 ? -27.843 28.568 5.806 1.00 36.50 94 THR A CA 1
ATOM 760 C C . THR A 1 94 ? -28.662 27.294 6.092 1.00 36.50 94 THR A C 1
ATOM 762 O O . THR A 1 94 ? -28.461 26.267 5.453 1.00 36.50 94 THR A O 1
ATOM 765 N N . ASP A 1 95 ? -29.597 27.244 7.047 1.00 37.41 95 ASP A N 1
ATOM 766 C CA . ASP A 1 95 ? -30.628 28.242 7.375 1.00 37.41 95 ASP A CA 1
ATOM 767 C C . ASP A 1 95 ? -31.289 27.949 8.748 1.00 37.41 95 ASP A C 1
ATOM 769 O O . ASP A 1 95 ? -31.245 26.812 9.228 1.00 37.41 95 ASP A O 1
ATOM 773 N N . GLU A 1 96 ? -31.921 28.958 9.356 1.00 47.91 96 GLU A N 1
ATOM 774 C CA . GLU A 1 96 ? -32.760 28.860 10.563 1.00 47.91 96 GLU A CA 1
ATOM 775 C C . GLU A 1 96 ? -33.824 27.749 10.448 1.00 47.91 96 GLU A C 1
ATOM 777 O O . GLU A 1 96 ? -34.686 27.791 9.571 1.00 47.91 96 GLU A O 1
ATOM 782 N N . ALA A 1 97 ? -33.834 26.782 11.371 1.00 42.91 97 ALA A N 1
ATOM 783 C CA . ALA A 1 97 ? -35.003 25.935 11.611 1.00 42.91 97 ALA A CA 1
ATOM 784 C C . ALA A 1 97 ? -35.060 25.480 13.079 1.00 42.91 97 ALA A C 1
ATOM 786 O O . ALA A 1 97 ? -34.074 24.982 13.622 1.00 42.91 97 ALA A O 1
ATOM 787 N N . ASP A 1 98 ? -36.229 25.682 13.694 1.00 42.59 98 ASP A N 1
ATOM 788 C CA . ASP A 1 98 ? -36.595 25.362 15.081 1.00 42.59 98 ASP A CA 1
ATOM 789 C C . ASP A 1 98 ? -36.176 23.952 15.558 1.00 42.59 98 ASP A C 1
ATOM 791 O O . ASP A 1 98 ? -36.115 23.009 14.759 1.00 42.59 98 ASP A O 1
ATOM 795 N N . PRO A 1 99 ? -35.954 23.756 16.877 1.00 45.06 99 PRO A N 1
ATOM 796 C CA . PRO A 1 99 ? -35.606 22.448 17.428 1.00 45.06 99 PRO A CA 1
ATOM 797 C C . PRO A 1 99 ? -36.757 21.436 17.242 1.00 45.06 99 PRO A C 1
ATOM 799 O O . PRO A 1 99 ? -37.914 21.765 17.521 1.00 45.06 99 PRO A O 1
ATOM 802 N N . PRO A 1 100 ? -36.483 20.188 16.807 1.00 44.16 100 PRO A N 1
ATOM 803 C CA . PRO A 1 100 ? -37.524 19.181 16.643 1.00 44.16 100 PRO A CA 1
ATOM 804 C C . PRO A 1 100 ? -37.976 18.610 18.003 1.00 44.16 100 PRO A C 1
ATOM 806 O O . PRO A 1 100 ? -37.187 18.569 18.950 1.00 44.16 100 PRO A O 1
ATOM 809 N N . PRO A 1 101 ? -39.237 18.149 18.110 1.00 45.00 101 PRO A N 1
ATOM 810 C CA . PRO A 1 101 ? -39.798 17.633 19.353 1.00 45.00 101 PRO A CA 1
ATOM 811 C C . PRO A 1 101 ? -39.189 16.278 19.731 1.00 45.00 101 PRO A C 1
ATOM 813 O O . PRO A 1 101 ? -38.831 15.473 18.868 1.00 45.00 101 PRO A O 1
ATOM 816 N N . GLU A 1 102 ? -39.117 16.024 21.038 1.00 50.78 102 GLU A N 1
ATOM 817 C CA . GLU A 1 102 ? -38.702 14.74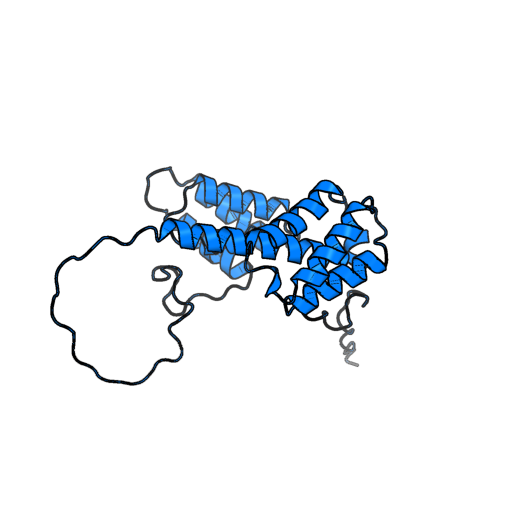9 21.626 1.00 50.78 102 GLU A CA 1
ATOM 818 C C . GLU A 1 102 ? -39.577 13.601 21.096 1.00 50.78 102 GLU A C 1
ATOM 820 O O . GLU A 1 102 ? -40.762 13.502 21.417 1.00 50.78 102 GLU A O 1
ATOM 825 N N . ALA A 1 103 ? -38.988 12.725 20.280 1.00 47.66 103 ALA A N 1
ATOM 826 C CA . ALA A 1 103 ? -39.630 11.515 19.784 1.00 47.66 103 ALA A CA 1
ATOM 827 C C . ALA A 1 103 ? -38.758 10.292 20.095 1.00 47.66 103 ALA A C 1
ATOM 829 O O . ALA A 1 103 ? -37.740 10.034 19.458 1.00 47.66 103 ALA A O 1
ATOM 830 N N . GLU A 1 104 ? -39.190 9.607 21.151 1.00 40.53 104 GLU A N 1
ATOM 831 C CA . GLU A 1 104 ? -39.172 8.169 21.421 1.00 40.53 104 GLU A CA 1
ATOM 832 C C . GLU A 1 104 ? -38.129 7.272 20.731 1.00 40.53 104 GLU A C 1
ATOM 834 O O . GLU A 1 104 ? -38.026 7.136 19.513 1.00 40.53 104 GLU A O 1
ATOM 839 N N . ALA A 1 105 ? -37.431 6.532 21.594 1.00 51.00 105 ALA A N 1
ATOM 840 C CA . ALA A 1 105 ? -36.510 5.454 21.290 1.00 51.00 105 ALA A CA 1
ATOM 841 C C . ALA A 1 105 ? -37.095 4.413 20.315 1.00 51.00 105 ALA A C 1
ATOM 843 O O . ALA A 1 105 ? -37.851 3.522 20.702 1.00 51.00 105 ALA A O 1
ATOM 844 N N . ALA A 1 106 ? -36.646 4.463 19.062 1.00 41.00 106 ALA A N 1
ATOM 845 C CA . ALA A 1 106 ? -36.877 3.425 18.066 1.00 41.00 106 ALA A CA 1
ATOM 846 C C . ALA A 1 106 ? -35.536 2.855 17.575 1.00 41.00 106 ALA A C 1
ATOM 848 O O . ALA A 1 106 ? -34.856 3.446 16.744 1.00 41.00 106 ALA A O 1
ATOM 849 N N . GLY A 1 107 ? -35.180 1.676 18.097 1.00 40.25 107 GLY A N 1
ATOM 850 C CA . GLY A 1 107 ? -34.228 0.735 17.496 1.00 40.25 107 GLY A CA 1
ATOM 851 C C . GLY A 1 107 ? -32.757 1.163 17.478 1.00 40.25 107 GLY A C 1
ATOM 852 O O . GLY A 1 107 ? -32.306 1.843 16.563 1.00 40.25 107 GLY A O 1
ATOM 853 N N . ALA A 1 108 ? -31.962 0.652 18.423 1.00 39.78 108 ALA A N 1
ATOM 854 C CA . ALA A 1 108 ? -30.504 0.716 18.326 1.00 39.78 108 ALA A CA 1
ATOM 855 C C . ALA A 1 108 ? -30.035 0.173 16.950 1.00 39.78 108 ALA A C 1
ATOM 857 O O . ALA A 1 108 ? -30.416 -0.943 16.573 1.00 39.78 108 ALA A O 1
ATOM 858 N N . PRO A 1 109 ? -29.244 0.937 16.175 1.00 43.84 109 PRO A N 1
ATOM 859 C CA . PRO A 1 109 ? -28.949 0.605 14.790 1.00 43.84 109 PRO A CA 1
ATOM 860 C C . PRO A 1 109 ? -28.046 -0.627 14.709 1.00 43.84 109 PRO A C 1
ATOM 862 O O . PRO A 1 109 ? -27.035 -0.737 15.407 1.00 43.84 109 PRO A O 1
ATOM 865 N N . ARG A 1 110 ? -28.380 -1.556 13.808 1.00 47.03 110 ARG A N 1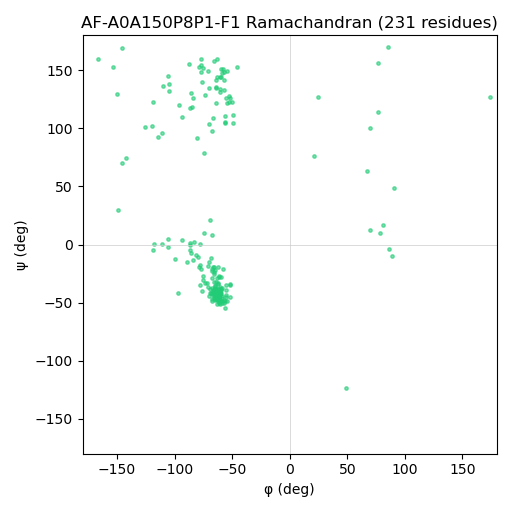
ATOM 866 C CA . ARG A 1 110 ? -27.485 -2.648 13.410 1.00 47.03 110 ARG A CA 1
ATOM 867 C C . ARG A 1 110 ? -26.157 -2.065 12.897 1.00 47.03 110 ARG A C 1
ATOM 869 O O . ARG A 1 110 ? -26.063 -1.587 11.776 1.00 47.03 110 ARG A O 1
ATOM 876 N N . SER A 1 111 ? -25.136 -2.183 13.741 1.00 56.59 111 SER A N 1
ATOM 877 C CA . SER A 1 111 ? -23.710 -2.319 13.427 1.00 56.59 111 SER A CA 1
ATOM 878 C C . SER A 1 111 ? -22.942 -1.156 12.778 1.00 56.59 111 SER A C 1
ATOM 880 O O . SER A 1 111 ? -22.285 -1.278 11.743 1.00 56.59 111 SER A O 1
ATOM 882 N N . TYR A 1 112 ? -22.862 -0.047 13.506 1.00 50.09 112 TYR A N 1
ATOM 883 C CA . TYR A 1 112 ? -21.845 0.997 13.312 1.00 50.09 112 TYR A CA 1
ATOM 884 C C . TYR A 1 112 ? -20.387 0.488 13.450 1.00 50.09 112 TYR A C 1
ATOM 886 O O . TYR A 1 112 ? -19.441 1.107 12.956 1.00 50.09 112 TYR A O 1
ATOM 894 N N . GLY A 1 113 ? -20.179 -0.654 14.117 1.00 56.88 113 GLY A N 1
ATOM 895 C CA . GLY A 1 113 ? -18.882 -1.330 14.198 1.00 56.88 113 GLY A CA 1
ATOM 896 C C . GLY A 1 113 ? -18.447 -1.969 12.877 1.00 56.88 113 GLY A C 1
ATOM 897 O O . GLY A 1 113 ? -17.268 -1.904 12.537 1.00 56.88 113 GLY A O 1
ATOM 898 N N . ASP A 1 114 ? -19.376 -2.530 12.101 1.00 70.25 114 ASP A N 1
ATOM 899 C CA . ASP A 1 114 ? -19.028 -3.250 10.871 1.00 70.25 114 ASP A CA 1
ATOM 900 C C . ASP A 1 114 ? -18.713 -2.307 9.708 1.00 70.25 114 ASP A C 1
ATOM 902 O O . ASP A 1 114 ? -17.786 -2.574 8.943 1.00 70.25 114 ASP A O 1
ATOM 906 N N . ALA A 1 115 ? -19.399 -1.163 9.613 1.00 66.81 115 ALA A N 1
ATOM 907 C CA . ALA A 1 115 ? -19.094 -0.142 8.608 1.00 66.81 115 ALA A CA 1
ATOM 908 C C . ALA A 1 115 ? -17.694 0.465 8.815 1.00 66.81 115 ALA A C 1
ATOM 910 O O . ALA A 1 115 ? -16.913 0.566 7.870 1.00 66.81 115 ALA A O 1
ATOM 911 N N . SER A 1 116 ? -17.347 0.799 10.064 1.00 68.00 116 SER A N 1
ATOM 912 C CA . SER A 1 116 ? -16.019 1.320 10.416 1.00 68.00 116 SER A CA 1
ATOM 913 C C . SER A 1 116 ? -14.915 0.286 10.153 1.00 68.00 116 SER A C 1
ATOM 915 O O . SER A 1 116 ? -13.912 0.608 9.517 1.00 68.00 116 SER A O 1
ATOM 917 N N . LYS A 1 117 ? -15.128 -0.987 10.523 1.00 72.88 117 LYS A N 1
ATOM 918 C CA . LYS A 1 117 ? -14.194 -2.082 10.202 1.00 72.88 117 LYS A CA 1
ATOM 919 C C . LYS A 1 117 ? -14.031 -2.284 8.694 1.00 72.88 117 LYS A C 1
ATOM 921 O O . LYS A 1 117 ? -12.912 -2.506 8.234 1.00 72.88 117 LYS A O 1
ATOM 926 N N . LYS A 1 118 ? -15.117 -2.195 7.917 1.00 74.38 118 LYS A N 1
ATOM 927 C CA . LYS A 1 118 ? -15.073 -2.291 6.448 1.00 74.38 118 LYS A CA 1
ATOM 928 C C . LYS A 1 118 ? -14.253 -1.145 5.850 1.00 74.38 118 LYS A C 1
ATOM 930 O O . LYS A 1 118 ? -13.374 -1.402 5.033 1.00 74.38 118 LYS A O 1
ATOM 935 N N . ALA A 1 119 ? -14.486 0.089 6.294 1.00 73.62 119 ALA A N 1
ATOM 936 C CA . ALA A 1 119 ? -13.733 1.257 5.839 1.00 73.62 119 ALA A CA 1
ATOM 937 C C . ALA A 1 119 ? -12.239 1.159 6.189 1.00 73.62 119 ALA A C 1
ATOM 939 O O . ALA A 1 119 ? -11.393 1.439 5.343 1.00 73.62 119 ALA A O 1
ATOM 940 N N . ALA A 1 120 ? -11.905 0.699 7.399 1.00 77.31 120 ALA A N 1
ATOM 941 C CA . ALA A 1 120 ? -10.520 0.494 7.817 1.00 77.31 120 ALA A CA 1
ATOM 942 C C . ALA A 1 120 ? -9.802 -0.552 6.947 1.00 77.31 120 ALA A C 1
ATOM 944 O O . ALA A 1 120 ? -8.690 -0.305 6.487 1.00 77.31 120 ALA A O 1
ATOM 945 N N . ARG A 1 121 ? -10.458 -1.686 6.658 1.00 79.62 121 ARG A N 1
ATOM 946 C CA . ARG A 1 121 ? -9.920 -2.719 5.755 1.00 79.62 121 ARG A CA 1
ATOM 947 C C . ARG A 1 121 ? -9.692 -2.183 4.345 1.00 79.62 121 ARG A C 1
ATOM 949 O O . ARG A 1 121 ? -8.636 -2.420 3.771 1.00 79.62 121 ARG A O 1
ATOM 956 N N . LEU A 1 122 ? -10.647 -1.417 3.818 1.00 82.19 122 LEU A N 1
ATOM 957 C CA . LEU A 1 122 ? -10.524 -0.785 2.506 1.00 82.19 122 LEU A CA 1
ATOM 958 C C . LEU A 1 122 ? -9.332 0.176 2.458 1.00 82.19 122 LEU A C 1
ATOM 960 O O . LEU A 1 122 ? -8.511 0.114 1.548 1.00 82.19 122 LEU A O 1
ATOM 964 N N . ALA A 1 123 ? -9.209 1.040 3.467 1.00 80.44 123 ALA A N 1
ATOM 965 C CA . ALA A 1 123 ? -8.115 1.996 3.561 1.00 80.44 123 ALA A CA 1
ATOM 966 C C . ALA A 1 123 ? -6.751 1.306 3.693 1.00 80.44 123 ALA A C 1
ATOM 968 O O . ALA A 1 123 ? -5.779 1.783 3.109 1.00 80.44 123 ALA A O 1
ATOM 969 N N . GLN A 1 124 ? -6.678 0.198 4.439 1.00 81.81 124 GLN A N 1
ATOM 970 C CA . GLN A 1 124 ? -5.464 -0.602 4.581 1.00 81.81 124 GLN A CA 1
ATOM 971 C C . GLN A 1 124 ? -5.056 -1.233 3.247 1.00 81.81 124 GLN A C 1
ATOM 973 O O . GLN A 1 124 ? -3.904 -1.081 2.849 1.00 81.81 124 GLN A O 1
ATOM 978 N N . ALA A 1 125 ? -5.999 -1.850 2.535 1.00 86.56 125 ALA A N 1
ATOM 979 C CA . ALA A 1 125 ? -5.739 -2.480 1.246 1.00 86.56 125 ALA A CA 1
ATOM 980 C C . ALA A 1 125 ? -5.285 -1.458 0.185 1.00 86.56 125 ALA A C 1
ATOM 982 O O . ALA A 1 125 ? -4.299 -1.669 -0.519 1.00 86.56 125 ALA A O 1
ATOM 983 N N . VAL A 1 126 ? -5.942 -0.290 0.130 1.00 88.06 126 VAL A N 1
ATOM 984 C CA . VAL A 1 126 ? -5.524 0.820 -0.745 1.00 88.06 126 VAL A CA 1
ATOM 985 C C . VAL A 1 126 ? -4.126 1.311 -0.377 1.00 88.06 126 VAL A C 1
ATOM 987 O O . VAL A 1 126 ? -3.287 1.473 -1.257 1.00 88.06 126 VAL A O 1
ATOM 990 N N . ALA A 1 127 ? -3.845 1.529 0.910 1.00 87.69 127 ALA A N 1
ATOM 991 C CA . ALA A 1 127 ? -2.532 1.996 1.342 1.00 87.69 127 ALA A CA 1
ATOM 992 C C . ALA A 1 127 ? -1.425 0.981 1.017 1.00 87.69 127 ALA A C 1
ATOM 994 O O . ALA A 1 127 ? -0.368 1.382 0.536 1.00 87.69 127 ALA A O 1
ATOM 995 N N . GLY A 1 128 ? -1.652 -0.314 1.259 1.00 88.00 128 GLY A N 1
ATOM 996 C CA . GLY A 1 128 ? -0.711 -1.391 0.932 1.00 88.00 128 GLY A CA 1
ATOM 997 C C . GLY A 1 128 ? -0.336 -1.389 -0.548 1.00 88.00 128 GLY A C 1
ATOM 998 O O . GLY A 1 128 ? 0.839 -1.233 -0.889 1.00 88.00 128 GLY A O 1
ATOM 999 N N . ALA A 1 129 ? -1.348 -1.430 -1.416 1.00 91.69 129 ALA A N 1
ATOM 1000 C CA . ALA A 1 129 ? -1.161 -1.412 -2.862 1.00 91.69 129 ALA A CA 1
ATOM 1001 C C . ALA A 1 129 ? -0.475 -0.132 -3.367 1.00 91.69 129 ALA A C 1
ATOM 1003 O O . ALA A 1 129 ? 0.427 -0.220 -4.197 1.00 91.69 129 ALA A O 1
ATOM 1004 N N . VAL A 1 130 ? -0.838 1.048 -2.843 1.00 93.94 130 VAL A N 1
ATOM 1005 C CA . VAL A 1 130 ? -0.197 2.324 -3.218 1.00 93.94 130 VAL A CA 1
ATOM 1006 C C . VAL A 1 130 ? 1.285 2.341 -2.850 1.00 93.94 130 VAL A C 1
ATOM 1008 O O . VAL A 1 130 ? 2.091 2.811 -3.645 1.00 93.94 130 VAL A O 1
ATOM 1011 N N . ASN A 1 131 ? 1.672 1.813 -1.686 1.00 91.38 131 ASN A N 1
ATOM 1012 C CA . ASN A 1 131 ? 3.082 1.806 -1.279 1.00 91.38 131 ASN A CA 1
ATOM 1013 C C . ASN A 1 131 ? 3.933 0.939 -2.207 1.00 91.38 131 ASN A C 1
ATOM 1015 O O . ASN A 1 131 ? 5.013 1.354 -2.622 1.00 91.38 131 ASN A O 1
ATOM 1019 N N . ILE A 1 132 ? 3.440 -0.256 -2.543 1.00 94.00 132 ILE A N 1
ATOM 1020 C CA . ILE A 1 132 ? 4.141 -1.167 -3.451 1.00 94.00 132 ILE A CA 1
ATOM 1021 C C . ILE A 1 132 ? 4.183 -0.589 -4.857 1.00 94.00 132 ILE A C 1
ATOM 1023 O O . ILE A 1 132 ? 5.250 -0.546 -5.463 1.00 94.00 132 ILE A O 1
ATOM 1027 N N . ALA A 1 133 ? 3.054 -0.086 -5.357 1.00 95.12 133 ALA A N 1
ATOM 1028 C CA . ALA A 1 133 ? 3.011 0.546 -6.665 1.00 95.12 133 ALA A CA 1
ATOM 1029 C C . ALA A 1 133 ? 3.943 1.766 -6.723 1.00 95.12 133 ALA A C 1
ATOM 1031 O O . ALA A 1 133 ? 4.668 1.922 -7.695 1.00 95.12 133 ALA A O 1
ATOM 1032 N N . GLY A 1 134 ? 4.003 2.585 -5.671 1.00 93.25 134 GLY A N 1
ATOM 1033 C CA . GLY A 1 134 ? 4.923 3.721 -5.574 1.00 93.25 134 GLY A CA 1
ATOM 1034 C C . GLY A 1 134 ? 6.391 3.301 -5.630 1.00 93.25 134 GLY A C 1
ATOM 1035 O O . GLY A 1 134 ? 7.172 3.891 -6.374 1.00 93.25 134 GLY A O 1
ATOM 1036 N N . ALA A 1 135 ? 6.759 2.248 -4.897 1.00 91.69 135 ALA A N 1
ATOM 1037 C CA . ALA A 1 135 ? 8.119 1.720 -4.918 1.00 91.69 135 ALA A CA 1
ATOM 1038 C C . ALA A 1 135 ? 8.491 1.147 -6.298 1.00 91.69 135 ALA A C 1
ATOM 1040 O O . ALA A 1 135 ? 9.568 1.434 -6.809 1.00 91.69 135 ALA A O 1
ATOM 1041 N N . LEU A 1 136 ? 7.588 0.391 -6.930 1.00 95.19 136 LEU A N 1
ATOM 1042 C CA . LEU A 1 136 ? 7.807 -0.226 -8.244 1.00 95.19 136 LEU A CA 1
ATOM 1043 C C . LEU A 1 136 ? 7.727 0.773 -9.407 1.00 95.19 136 LEU A C 1
ATOM 1045 O O . LEU A 1 136 ? 8.355 0.565 -10.445 1.00 95.19 136 LEU A O 1
ATOM 1049 N N . ALA A 1 137 ? 6.979 1.867 -9.245 1.00 96.44 137 ALA A N 1
ATOM 1050 C CA . ALA A 1 137 ? 6.871 2.930 -10.236 1.00 96.44 137 ALA A CA 1
ATOM 1051 C C . ALA A 1 137 ? 8.201 3.667 -10.438 1.00 96.44 137 ALA A C 1
ATOM 1053 O O . ALA A 1 137 ? 8.427 4.195 -11.526 1.00 96.44 137 ALA A O 1
ATOM 1054 N N . SER A 1 138 ? 9.089 3.667 -9.437 1.00 93.31 138 SER A N 1
ATOM 1055 C CA . SER A 1 138 ? 10.452 4.201 -9.521 1.00 93.31 138 SER A CA 1
ATOM 1056 C C . SER A 1 138 ? 11.483 3.071 -9.365 1.00 93.31 138 SER A C 1
ATOM 1058 O O . SER A 1 138 ? 11.919 2.781 -8.245 1.00 93.31 138 SER A O 1
ATOM 1060 N N . PRO A 1 139 ? 11.949 2.455 -10.473 1.00 91.69 139 PRO A N 1
ATOM 1061 C CA . PRO A 1 139 ? 12.998 1.430 -10.434 1.00 91.69 139 PRO A CA 1
ATOM 1062 C C . PRO A 1 139 ? 14.245 1.865 -9.660 1.00 91.69 139 PRO A C 1
ATOM 1064 O O . PRO A 1 139 ? 14.882 1.065 -8.983 1.00 91.69 139 PRO A O 1
ATOM 1067 N N . ARG A 1 140 ? 14.588 3.157 -9.723 1.00 86.75 140 ARG A N 1
ATOM 1068 C CA . ARG A 1 140 ? 15.748 3.716 -9.019 1.00 86.75 140 ARG A CA 1
ATOM 1069 C C . ARG A 1 140 ? 15.553 3.723 -7.510 1.00 86.75 140 ARG A C 1
ATOM 1071 O O . ARG A 1 140 ? 16.492 3.414 -6.785 1.00 86.75 140 ARG A O 1
ATOM 1078 N N . SER A 1 141 ? 14.362 4.085 -7.037 1.00 86.38 141 SER A N 1
ATOM 1079 C CA . SER A 1 141 ? 14.036 4.044 -5.608 1.00 86.38 141 SER A CA 1
ATOM 1080 C C . SER A 1 141 ? 14.011 2.601 -5.104 1.00 86.38 141 SER A C 1
ATOM 1082 O O . SER A 1 141 ? 14.551 2.322 -4.038 1.00 86.38 141 SER A O 1
ATOM 1084 N N . TRP A 1 142 ? 13.470 1.676 -5.900 1.00 91.19 142 TRP A N 1
ATOM 1085 C CA . TRP A 1 142 ? 13.473 0.245 -5.600 1.00 91.19 142 TRP A CA 1
ATOM 1086 C C . TRP A 1 142 ? 14.8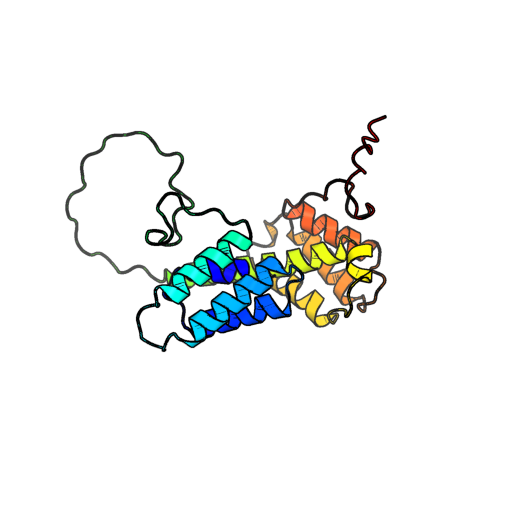84 -0.356 -5.515 1.00 91.19 142 TRP A C 1
ATOM 1088 O O . TRP A 1 142 ? 15.189 -1.096 -4.580 1.00 91.19 142 TRP A O 1
ATOM 1098 N N . ALA A 1 143 ? 15.772 0.005 -6.444 1.00 89.94 143 ALA A N 1
ATOM 1099 C CA . ALA A 1 143 ? 17.152 -0.479 -6.474 1.00 89.94 143 ALA A CA 1
ATOM 1100 C C . ALA A 1 143 ? 17.991 -0.012 -5.267 1.00 89.94 143 ALA A C 1
ATOM 1102 O O . ALA A 1 143 ? 18.997 -0.636 -4.941 1.00 89.94 143 ALA A O 1
ATOM 1103 N N . LYS A 1 144 ? 17.589 1.076 -4.592 1.00 87.81 144 LYS A N 1
ATOM 1104 C CA . LYS A 1 144 ? 18.240 1.573 -3.366 1.00 87.81 144 LYS A CA 1
ATOM 1105 C C . LYS A 1 144 ? 17.836 0.800 -2.104 1.00 87.81 144 LYS A C 1
ATOM 1107 O O . LYS A 1 144 ? 18.427 1.034 -1.050 1.00 87.81 144 LYS A O 1
ATOM 1112 N N . ALA A 1 145 ? 16.823 -0.065 -2.171 1.00 85.94 145 ALA A N 1
ATOM 1113 C CA . ALA A 1 145 ? 16.376 -0.826 -1.013 1.00 85.94 145 ALA A CA 1
ATOM 1114 C C . ALA A 1 145 ? 17.471 -1.791 -0.529 1.00 85.94 145 ALA A C 1
ATOM 1116 O O . ALA A 1 145 ? 18.183 -2.405 -1.319 1.00 85.94 145 ALA A O 1
ATOM 1117 N N . THR A 1 146 ? 17.597 -1.945 0.790 1.00 83.56 146 THR A N 1
ATOM 1118 C CA . THR A 1 146 ? 18.549 -2.887 1.405 1.00 83.56 146 THR A CA 1
ATOM 1119 C C . THR A 1 146 ? 18.060 -4.334 1.366 1.00 83.56 146 THR A C 1
ATOM 1121 O O . THR A 1 146 ? 18.848 -5.259 1.545 1.00 83.56 146 THR A O 1
ATOM 1124 N N . SER A 1 147 ? 16.760 -4.536 1.152 1.00 88.19 147 SER A N 1
ATOM 1125 C CA . SER A 1 147 ? 16.121 -5.838 0.980 1.00 88.19 147 SER A CA 1
ATOM 1126 C C . SER A 1 147 ? 14.852 -5.687 0.145 1.00 88.19 147 SER A C 1
ATOM 1128 O O . SER A 1 147 ? 14.231 -4.621 0.150 1.00 88.19 147 SER A O 1
ATOM 1130 N N . TRP A 1 148 ? 14.467 -6.756 -0.553 1.00 90.69 148 TRP A N 1
ATOM 1131 C CA . TRP A 1 148 ? 13.255 -6.793 -1.367 1.00 90.69 148 TRP A CA 1
ATOM 1132 C C . TRP A 1 148 ? 12.204 -7.706 -0.731 1.00 90.69 148 TRP A C 1
ATOM 1134 O O . TRP A 1 148 ? 12.550 -8.799 -0.274 1.00 90.69 148 TRP A O 1
ATOM 1144 N N . PRO A 1 149 ? 10.928 -7.282 -0.685 1.00 91.19 149 PRO A N 1
ATOM 1145 C CA . PRO A 1 149 ? 9.833 -8.158 -0.296 1.00 91.19 149 PRO A CA 1
ATOM 1146 C C . PRO A 1 149 ? 9.755 -9.388 -1.201 1.00 91.19 149 PRO A C 1
ATOM 1148 O O . PRO A 1 149 ? 10.093 -9.309 -2.382 1.00 91.19 149 PRO A O 1
ATOM 1151 N N . SER A 1 150 ? 9.261 -10.509 -0.670 1.00 93.31 150 SER A N 1
ATOM 1152 C CA . SER A 1 150 ? 9.027 -11.698 -1.491 1.00 93.31 150 SER A CA 1
ATOM 1153 C C . SER A 1 150 ? 7.925 -11.457 -2.520 1.00 93.31 150 SER A C 1
ATOM 1155 O O . SER A 1 150 ? 7.050 -10.602 -2.332 1.00 93.31 150 SER A O 1
ATOM 1157 N N . ARG A 1 151 ? 7.925 -12.255 -3.594 1.00 96.25 151 ARG A N 1
ATOM 1158 C CA . ARG A 1 151 ? 6.860 -12.231 -4.603 1.00 96.25 151 ARG A CA 1
ATOM 1159 C C . ARG A 1 151 ? 5.485 -12.376 -3.960 1.00 96.25 151 ARG A C 1
ATOM 1161 O O . ARG A 1 151 ? 4.564 -11.636 -4.293 1.00 96.25 151 ARG A O 1
ATOM 1168 N N . GLU A 1 152 ? 5.358 -13.319 -3.032 1.00 95.31 152 GLU A N 1
ATOM 1169 C CA . GLU A 1 152 ? 4.106 -13.621 -2.342 1.00 95.31 152 GLU A CA 1
ATOM 1170 C C . GLU A 1 152 ? 3.600 -12.395 -1.584 1.00 95.31 152 GLU A C 1
ATOM 1172 O O . GLU A 1 152 ? 2.421 -12.071 -1.682 1.00 95.31 152 GLU A O 1
ATOM 1177 N N . HIS A 1 153 ? 4.499 -11.662 -0.921 1.00 92.38 153 HIS A N 1
ATOM 1178 C CA . HIS A 1 153 ? 4.139 -10.438 -0.219 1.00 92.38 153 HIS A CA 1
ATOM 1179 C C . HIS A 1 153 ? 3.654 -9.349 -1.181 1.00 92.38 153 HIS A C 1
ATOM 1181 O O . HIS A 1 153 ? 2.654 -8.690 -0.918 1.00 92.38 153 HIS A O 1
ATOM 1187 N N . LEU A 1 154 ? 4.329 -9.158 -2.319 1.00 94.06 154 LEU A N 1
ATOM 1188 C CA . LEU A 1 154 ? 3.906 -8.163 -3.309 1.00 94.06 154 LEU A CA 1
ATOM 1189 C C . LEU A 1 154 ? 2.529 -8.491 -3.899 1.00 94.06 154 LEU A C 1
ATOM 1191 O O . LEU A 1 154 ? 1.694 -7.598 -4.049 1.00 94.06 154 LEU A O 1
ATOM 1195 N N . VAL A 1 155 ? 2.289 -9.765 -4.220 1.00 97.12 155 VAL A N 1
ATOM 1196 C CA . VAL A 1 155 ? 1.004 -10.238 -4.751 1.00 97.12 155 VAL A CA 1
ATOM 1197 C C . VAL A 1 155 ? -0.108 -10.092 -3.711 1.00 97.12 155 VAL A C 1
ATOM 1199 O O . VAL A 1 155 ? -1.195 -9.642 -4.069 1.00 97.12 155 VAL A O 1
ATOM 1202 N N . GLU A 1 156 ? 0.166 -10.397 -2.440 1.00 95.75 156 GLU A N 1
ATOM 1203 C CA . GLU A 1 156 ? -0.799 -10.314 -1.338 1.00 95.75 156 GLU A CA 1
ATOM 1204 C C . GLU A 1 156 ? -1.436 -8.924 -1.227 1.00 95.75 156 GLU A C 1
ATOM 1206 O O . GLU A 1 156 ? -2.658 -8.819 -1.228 1.00 95.75 156 GLU A O 1
ATOM 1211 N N . HIS A 1 157 ? -0.652 -7.841 -1.243 1.00 93.62 157 HIS A N 1
ATOM 1212 C CA . HIS A 1 157 ? -1.208 -6.479 -1.146 1.00 93.62 157 HIS A CA 1
ATOM 1213 C C . HIS A 1 157 ? -2.104 -6.098 -2.329 1.00 93.62 157 HIS A C 1
ATOM 1215 O O . HIS A 1 157 ? -3.060 -5.333 -2.171 1.00 93.62 157 HIS A O 1
ATOM 1221 N N . VAL A 1 158 ? -1.814 -6.612 -3.528 1.00 96.56 158 VAL A N 1
ATOM 1222 C CA . VAL A 1 158 ? -2.675 -6.369 -4.693 1.00 96.56 158 VAL A CA 1
ATOM 1223 C C . VAL A 1 158 ? -3.939 -7.227 -4.612 1.00 96.56 158 VAL A C 1
ATOM 1225 O O . VAL A 1 158 ? -5.029 -6.729 -4.895 1.00 96.56 158 VAL A O 1
ATOM 1228 N N . ASP A 1 159 ? -3.830 -8.480 -4.167 1.00 97.12 159 ASP A N 1
ATOM 1229 C CA . ASP A 1 159 ? -4.978 -9.365 -3.942 1.00 97.12 159 ASP A CA 1
ATOM 1230 C C . ASP A 1 159 ? -5.890 -8.832 -2.812 1.00 97.12 159 ASP A C 1
ATOM 1232 O O . ASP A 1 159 ? -7.118 -8.895 -2.935 1.00 97.12 159 ASP A O 1
ATOM 1236 N N . GLU A 1 160 ? -5.332 -8.221 -1.761 1.00 95.12 160 GLU A N 1
ATOM 1237 C CA . GLU A 1 160 ? -6.076 -7.514 -0.710 1.00 95.12 160 GLU A CA 1
ATOM 1238 C C . GLU A 1 160 ? -6.868 -6.329 -1.275 1.00 95.12 160 GLU A C 1
ATOM 1240 O O . GLU A 1 160 ? -8.057 -6.189 -0.974 1.00 95.12 160 GLU A O 1
ATOM 1245 N N . LEU A 1 161 ? -6.247 -5.498 -2.126 1.00 94.19 161 LEU A N 1
ATOM 1246 C CA . LEU A 1 161 ? -6.930 -4.387 -2.798 1.00 94.19 161 LEU A CA 1
ATOM 1247 C C . LEU A 1 161 ? -8.099 -4.887 -3.646 1.00 94.19 161 LEU A C 1
ATOM 1249 O O . LEU A 1 161 ? -9.211 -4.370 -3.527 1.00 94.19 161 LEU A O 1
ATOM 1253 N N . LEU A 1 162 ? -7.861 -5.894 -4.488 1.00 93.94 162 LEU A N 1
ATOM 1254 C CA . LEU A 1 162 ? -8.892 -6.465 -5.353 1.00 93.94 162 LEU A CA 1
ATOM 1255 C C . LEU A 1 162 ? -10.046 -7.047 -4.520 1.00 93.94 162 LEU A C 1
ATOM 1257 O O . LEU A 1 162 ? -11.218 -6.813 -4.819 1.00 93.94 162 LEU A O 1
ATOM 1261 N N . SER A 1 163 ? -9.728 -7.747 -3.432 1.00 93.69 163 SER A N 1
ATOM 1262 C CA . SER A 1 163 ? -10.723 -8.392 -2.570 1.00 93.69 163 SER A CA 1
ATOM 1263 C C . SER A 1 163 ? -11.534 -7.396 -1.738 1.00 93.69 163 SER A C 1
ATOM 1265 O O . SER A 1 163 ? -12.721 -7.623 -1.497 1.00 93.69 163 SER A O 1
ATOM 1267 N N . ALA A 1 164 ? -10.936 -6.277 -1.316 1.00 90.12 164 ALA A N 1
ATOM 1268 C CA . ALA A 1 164 ? -11.582 -5.301 -0.437 1.00 90.12 164 ALA A CA 1
ATOM 1269 C C . ALA A 1 164 ? -12.821 -4.631 -1.061 1.00 90.12 164 ALA A C 1
ATOM 1271 O O . ALA A 1 164 ? -13.745 -4.257 -0.334 1.00 90.12 164 ALA A O 1
ATOM 1272 N N . PHE A 1 165 ? -12.864 -4.511 -2.391 1.00 85.25 165 PHE A N 1
ATOM 1273 C CA . PHE A 1 165 ? -13.991 -3.916 -3.117 1.00 85.25 165 PHE A CA 1
ATOM 1274 C C . PHE A 1 165 ? -15.084 -4.930 -3.491 1.00 85.25 165 PHE A C 1
ATOM 1276 O O . PHE A 1 165 ? -16.208 -4.531 -3.793 1.00 85.25 165 PHE A O 1
ATOM 1283 N N . GLY A 1 166 ? -14.805 -6.237 -3.424 1.00 85.81 166 GLY A N 1
ATOM 1284 C CA . GLY A 1 166 ? -15.791 -7.291 -3.675 1.00 85.81 166 GLY A CA 1
ATOM 1285 C C . GLY A 1 166 ? -16.578 -7.077 -4.975 1.00 85.81 166 GLY A C 1
ATOM 1286 O O . GLY A 1 166 ? -15.997 -6.929 -6.046 1.00 85.81 166 GLY A O 1
ATOM 1287 N N . ALA A 1 167 ? -17.910 -7.027 -4.879 1.00 84.00 167 ALA A N 1
ATOM 1288 C CA . ALA A 1 167 ? -18.800 -6.835 -6.031 1.00 84.00 167 ALA A CA 1
ATOM 1289 C C . ALA A 1 167 ? -18.686 -5.447 -6.698 1.00 84.00 167 ALA A C 1
ATOM 1291 O O . ALA A 1 167 ? -19.098 -5.283 -7.843 1.00 84.00 167 ALA A O 1
ATOM 1292 N N . GLU A 1 168 ? -18.136 -4.449 -6.004 1.00 84.69 168 GLU A N 1
ATOM 1293 C CA . GLU A 1 168 ? -17.956 -3.089 -6.530 1.00 84.69 168 GLU A CA 1
ATOM 1294 C C . GLU A 1 168 ? -16.634 -2.933 -7.297 1.00 84.69 168 GLU A C 1
ATOM 1296 O O . GLU A 1 168 ? -16.389 -1.876 -7.881 1.00 84.69 168 GLU A O 1
ATOM 1301 N N . LEU A 1 169 ? -15.782 -3.967 -7.313 1.00 87.00 169 LEU A N 1
ATOM 1302 C CA . LEU A 1 169 ? -14.449 -3.919 -7.910 1.00 87.00 169 LEU A CA 1
ATOM 1303 C C . LEU A 1 169 ? -14.487 -3.517 -9.386 1.00 87.00 169 LEU A C 1
ATOM 1305 O O . LEU A 1 169 ? -13.748 -2.627 -9.788 1.00 87.00 169 LEU A O 1
ATOM 1309 N N . ASP A 1 170 ? -15.356 -4.126 -10.194 1.00 88.88 170 ASP A N 1
ATOM 1310 C CA . ASP A 1 170 ? -15.398 -3.864 -11.641 1.00 88.88 170 ASP A CA 1
ATOM 1311 C C . ASP A 1 170 ? -15.894 -2.454 -11.999 1.00 88.88 170 ASP A C 1
ATOM 1313 O O . ASP A 1 170 ? -15.739 -2.011 -13.135 1.00 88.88 170 ASP A O 1
ATOM 1317 N N . GLN A 1 171 ? -16.448 -1.722 -11.030 1.00 88.31 171 GLN A N 1
ATOM 1318 C CA . GLN A 1 171 ? -16.826 -0.315 -11.190 1.00 88.31 171 GLN A CA 1
ATOM 1319 C C . GLN A 1 171 ? -15.635 0.627 -10.949 1.00 88.31 171 GLN A C 1
ATOM 1321 O O . GLN A 1 171 ? -15.703 1.815 -11.271 1.00 88.31 171 GLN 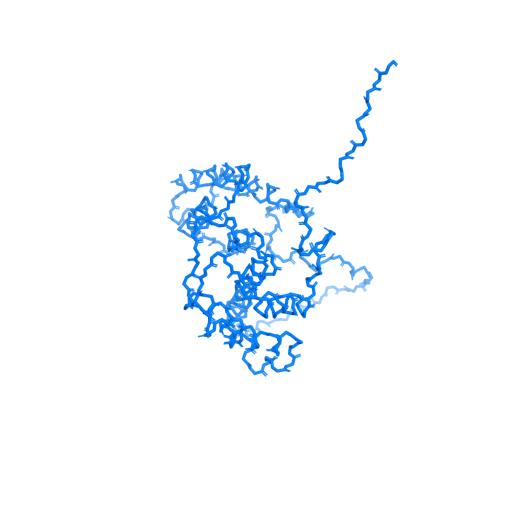A O 1
ATOM 1326 N N . GLN A 1 172 ? -14.537 0.115 -10.385 1.00 90.88 172 GLN A N 1
ATOM 1327 C CA . GLN A 1 172 ? -13.361 0.902 -10.055 1.00 90.88 172 GLN A CA 1
ATOM 1328 C C . GLN A 1 172 ? -12.420 1.028 -11.252 1.00 90.88 172 GLN A C 1
ATOM 1330 O O . GLN A 1 172 ? -11.997 0.040 -11.852 1.00 90.88 172 GLN A O 1
ATOM 1335 N N . ARG A 1 173 ? -11.996 2.261 -11.547 1.00 90.12 173 ARG A N 1
ATOM 1336 C CA . ARG A 1 173 ? -11.060 2.559 -12.647 1.00 90.12 173 ARG A CA 1
ATOM 1337 C C . ARG A 1 173 ? -9.709 1.856 -12.492 1.00 90.12 173 ARG A C 1
ATOM 1339 O O . ARG A 1 173 ? -9.067 1.540 -13.488 1.00 90.12 173 ARG A O 1
ATOM 1346 N N . PHE A 1 174 ? -9.297 1.581 -11.256 1.00 91.75 174 PHE A N 1
ATOM 1347 C CA . PHE A 1 174 ? -8.036 0.909 -10.952 1.00 91.75 174 PHE A CA 1
ATOM 1348 C C . PHE A 1 174 ? -8.092 -0.621 -11.094 1.00 91.75 174 PHE A C 1
ATOM 1350 O O . PHE A 1 174 ? -7.046 -1.262 -11.033 1.00 91.75 174 PHE A O 1
ATOM 1357 N N . ALA A 1 175 ? -9.267 -1.233 -11.293 1.00 93.50 175 ALA A N 1
ATOM 1358 C CA . ALA A 1 175 ? -9.408 -2.691 -11.262 1.00 93.50 175 ALA A CA 1
ATOM 1359 C C . ALA A 1 175 ? -8.603 -3.402 -12.361 1.00 93.50 175 ALA A C 1
ATOM 1361 O O . ALA A 1 175 ? -7.917 -4.388 -12.091 1.00 93.50 175 ALA A O 1
ATOM 1362 N N . ALA A 1 176 ? -8.654 -2.901 -13.598 1.00 94.75 176 ALA A N 1
ATOM 1363 C CA . ALA A 1 176 ? -7.884 -3.472 -14.702 1.00 94.75 176 ALA A CA 1
ATOM 1364 C C . ALA A 1 176 ? -6.359 -3.281 -14.521 1.00 94.75 176 ALA A C 1
ATOM 1366 O O . ALA A 1 176 ? -5.643 -4.284 -14.596 1.00 94.75 176 ALA A O 1
ATOM 1367 N N . PRO A 1 177 ? -5.849 -2.073 -14.196 1.00 95.31 177 PRO A N 1
ATOM 1368 C CA . PRO A 1 177 ? -4.443 -1.881 -13.830 1.00 95.31 177 PRO A CA 1
ATOM 1369 C C . PRO A 1 177 ? -3.970 -2.769 -12.670 1.00 95.31 177 PRO A C 1
ATOM 1371 O O . PRO A 1 177 ? -2.915 -3.391 -12.770 1.00 95.31 177 PRO A O 1
ATOM 1374 N N . ALA A 1 178 ? -4.766 -2.907 -11.604 1.00 97.06 178 ALA A N 1
ATOM 1375 C CA . ALA A 1 178 ? -4.428 -3.753 -10.459 1.00 97.06 178 ALA A CA 1
ATOM 1376 C C . ALA A 1 178 ? -4.297 -5.233 -10.856 1.00 97.06 178 ALA A C 1
ATOM 1378 O O . ALA A 1 178 ? -3.325 -5.887 -10.486 1.00 97.06 178 ALA A O 1
ATOM 1379 N N . ARG A 1 179 ? -5.219 -5.763 -11.674 1.00 98.06 179 ARG A N 1
ATOM 1380 C CA . ARG A 1 179 ? -5.133 -7.142 -12.194 1.00 98.06 179 ARG A CA 1
ATOM 1381 C C . ARG A 1 179 ? -3.910 -7.353 -13.083 1.00 98.06 179 ARG A C 1
ATOM 1383 O O . ARG A 1 179 ? -3.263 -8.394 -12.979 1.00 98.06 179 ARG A O 1
ATOM 1390 N N . ARG A 1 180 ? -3.583 -6.375 -13.935 1.00 98.31 180 ARG A N 1
ATOM 1391 C CA . ARG A 1 180 ? -2.375 -6.412 -14.773 1.00 98.31 180 ARG A CA 1
ATOM 1392 C C . ARG A 1 180 ? -1.124 -6.479 -13.902 1.00 98.31 180 ARG A C 1
ATOM 1394 O O . ARG A 1 180 ? -0.314 -7.383 -14.090 1.00 98.31 180 ARG A O 1
ATOM 1401 N N . LEU A 1 181 ? -0.999 -5.578 -12.926 1.00 98.19 181 LEU A N 1
ATOM 1402 C CA . LEU A 1 181 ? 0.136 -5.559 -12.004 1.00 98.19 181 LEU A CA 1
ATOM 1403 C C . LEU A 1 181 ? 0.248 -6.884 -11.241 1.00 98.19 181 LEU A C 1
ATOM 1405 O O . LEU A 1 181 ? 1.315 -7.485 -11.210 1.00 98.19 181 LEU A O 1
ATOM 1409 N N . ARG A 1 182 ? -0.864 -7.396 -10.708 1.00 98.31 182 ARG A N 1
ATOM 1410 C CA . ARG A 1 182 ? -0.924 -8.690 -10.016 1.00 98.31 182 ARG A CA 1
ATOM 1411 C C . ARG A 1 182 ? -0.398 -9.841 -10.872 1.00 98.31 182 ARG A C 1
ATOM 1413 O O . ARG A 1 182 ? 0.353 -10.681 -10.377 1.00 98.31 182 ARG A O 1
ATOM 1420 N N . ALA A 1 183 ? -0.793 -9.901 -12.145 1.00 98.38 183 ALA A N 1
ATOM 1421 C CA . ALA A 1 183 ? -0.349 -10.940 -13.073 1.00 98.38 183 ALA A CA 1
ATOM 1422 C C . ALA A 1 183 ? 1.164 -10.867 -13.336 1.00 98.38 183 ALA A C 1
ATOM 1424 O O . ALA A 1 183 ? 1.833 -11.898 -13.302 1.00 98.38 183 ALA A O 1
ATOM 1425 N N . LEU A 1 184 ? 1.700 -9.659 -13.528 1.00 98.25 184 LEU A N 1
ATOM 1426 C CA . LEU A 1 184 ? 3.134 -9.439 -13.728 1.00 98.25 184 LEU A CA 1
ATOM 1427 C C . LEU A 1 184 ? 3.942 -9.800 -12.478 1.00 98.25 184 LEU A C 1
ATOM 1429 O O . LEU A 1 184 ? 4.907 -10.553 -12.567 1.00 98.25 184 LEU A O 1
ATOM 1433 N N . LEU A 1 185 ? 3.492 -9.352 -11.302 1.00 97.88 185 LEU A N 1
ATOM 1434 C CA . LEU A 1 185 ? 4.106 -9.709 -10.021 1.00 97.88 185 LEU A CA 1
ATOM 1435 C C . LEU A 1 185 ? 4.101 -11.223 -9.791 1.00 97.88 185 LEU A C 1
ATOM 1437 O O . LEU A 1 185 ? 5.075 -11.767 -9.297 1.00 97.88 185 LEU A O 1
ATOM 1441 N N . SER A 1 186 ? 3.046 -11.930 -10.205 1.00 97.50 186 SER A N 1
ATOM 1442 C CA . SER A 1 186 ? 2.978 -13.394 -10.067 1.00 97.50 186 SER A CA 1
ATOM 1443 C C . SER A 1 186 ? 4.022 -14.134 -10.918 1.00 97.50 186 SER A C 1
ATOM 1445 O O . SER A 1 186 ? 4.357 -15.274 -10.606 1.00 97.50 186 SER A O 1
ATOM 1447 N N . ALA A 1 187 ? 4.514 -13.515 -11.993 1.00 95.75 187 ALA A N 1
ATOM 1448 C CA . ALA A 1 187 ? 5.489 -14.100 -12.914 1.00 95.75 187 ALA A CA 1
ATOM 1449 C C . ALA A 1 187 ? 6.933 -13.637 -12.654 1.00 95.75 187 ALA A C 1
ATOM 1451 O O . ALA A 1 187 ? 7.869 -14.220 -13.201 1.00 95.75 187 ALA A O 1
ATOM 1452 N N . TRP A 1 188 ? 7.118 -12.603 -11.835 1.00 94.50 188 TRP A N 1
ATOM 1453 C CA . TRP A 1 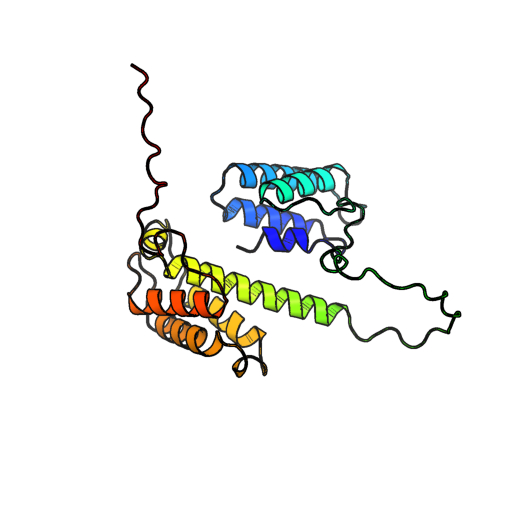188 ? 8.409 -11.984 -11.561 1.00 94.50 188 TRP A CA 1
ATOM 1454 C C . TRP A 1 188 ? 8.934 -12.373 -10.177 1.00 94.50 188 TRP A C 1
ATOM 1456 O O . TRP A 1 188 ? 8.184 -12.404 -9.204 1.00 94.50 188 TRP A O 1
ATOM 1466 N N . GLU A 1 189 ? 10.234 -12.654 -10.087 1.00 95.56 189 GLU A N 1
ATOM 1467 C CA . GLU A 1 189 ? 10.925 -12.831 -8.810 1.00 95.56 189 GLU A CA 1
ATOM 1468 C C . GLU A 1 189 ? 11.597 -11.506 -8.408 1.00 95.56 189 GLU A C 1
ATOM 1470 O O . GLU A 1 189 ? 12.437 -11.016 -9.171 1.00 95.56 189 GLU A O 1
ATOM 1475 N N . PRO A 1 190 ? 11.244 -10.909 -7.253 1.00 93.31 190 PRO A N 1
ATOM 1476 C CA . PRO A 1 190 ? 11.775 -9.618 -6.829 1.00 93.31 190 PRO A CA 1
ATOM 1477 C C . PRO A 1 190 ? 13.304 -9.573 -6.769 1.00 93.31 190 PRO A C 1
ATOM 1479 O O . PRO A 1 190 ? 13.952 -10.372 -6.097 1.00 93.31 190 PRO A O 1
ATOM 1482 N N . ALA A 1 191 ? 13.867 -8.593 -7.468 1.00 93.06 191 ALA A N 1
ATOM 1483 C CA . ALA A 1 191 ? 15.300 -8.356 -7.619 1.00 93.06 191 ALA A CA 1
ATOM 1484 C C . ALA A 1 191 ? 15.566 -6.836 -7.691 1.00 93.06 191 ALA A C 1
ATOM 1486 O O . ALA A 1 191 ? 14.601 -6.075 -7.827 1.00 93.06 191 ALA A O 1
ATOM 1487 N N . PRO A 1 192 ? 16.828 -6.364 -7.602 1.00 92.69 192 PRO A N 1
ATOM 1488 C CA . PRO A 1 192 ? 17.147 -4.934 -7.672 1.00 92.69 192 PRO A CA 1
ATOM 1489 C C . PRO A 1 192 ? 16.617 -4.254 -8.938 1.00 92.69 192 PRO A C 1
ATOM 1491 O O . PRO A 1 192 ? 16.209 -3.093 -8.898 1.00 92.69 192 PRO A O 1
ATOM 1494 N N . GLU A 1 193 ? 16.607 -4.969 -10.060 1.00 94.56 193 GLU A N 1
ATOM 1495 C CA . GLU A 1 193 ? 16.042 -4.494 -11.313 1.00 94.56 193 GLU A CA 1
ATOM 1496 C C . GLU A 1 193 ? 14.538 -4.792 -11.393 1.00 94.56 193 GLU A C 1
ATOM 1498 O O . GLU A 1 193 ? 14.113 -5.949 -11.431 1.00 94.56 193 GLU A O 1
ATOM 1503 N N . VAL A 1 194 ? 13.726 -3.733 -11.476 1.00 96.00 194 VAL A N 1
ATOM 1504 C CA . VAL A 1 194 ? 12.290 -3.847 -11.768 1.00 96.00 194 VAL A CA 1
ATOM 1505 C C . VAL A 1 194 ? 12.088 -3.926 -13.285 1.00 96.00 194 VAL A C 1
ATOM 1507 O O . VAL A 1 194 ? 12.556 -3.034 -14.000 1.00 96.00 194 VAL A O 1
ATOM 1510 N N . PRO A 1 195 ? 11.390 -4.951 -13.802 1.00 97.38 195 PRO A N 1
ATOM 1511 C CA . PRO A 1 195 ? 11.003 -5.013 -15.206 1.00 97.38 195 PRO A CA 1
ATOM 1512 C C . PRO A 1 195 ? 10.169 -3.796 -15.635 1.00 97.38 195 PRO A C 1
ATOM 1514 O O . PRO A 1 195 ? 9.319 -3.310 -14.887 1.00 97.38 195 PRO A O 1
ATOM 1517 N N . ALA A 1 196 ? 10.392 -3.303 -16.856 1.00 96.56 196 ALA A N 1
ATOM 1518 C CA . ALA A 1 196 ? 9.734 -2.087 -17.347 1.00 96.56 196 ALA A CA 1
ATOM 1519 C C . ALA A 1 196 ? 8.200 -2.205 -17.362 1.00 96.56 196 ALA A C 1
ATOM 1521 O O . ALA A 1 196 ? 7.500 -1.267 -16.990 1.00 96.56 196 ALA A O 1
ATOM 1522 N N . ASP A 1 197 ? 7.679 -3.376 -17.723 1.00 97.50 197 ASP A N 1
ATOM 1523 C CA . ASP A 1 197 ? 6.250 -3.683 -17.718 1.00 97.50 197 ASP A CA 1
ATOM 1524 C C . ASP A 1 197 ? 5.642 -3.673 -16.305 1.00 97.50 197 ASP A C 1
ATOM 1526 O O . ASP A 1 197 ? 4.511 -3.211 -16.136 1.00 97.50 197 ASP A O 1
ATOM 1530 N N . VAL A 1 198 ? 6.387 -4.122 -15.287 1.00 97.88 198 VAL A N 1
ATOM 1531 C CA . VAL A 1 198 ? 5.997 -4.018 -13.869 1.00 97.88 198 VAL A CA 1
ATOM 1532 C C . VAL A 1 198 ? 5.922 -2.551 -13.446 1.00 97.88 198 VAL A C 1
ATOM 1534 O O . VAL A 1 198 ? 4.922 -2.138 -12.855 1.00 97.88 198 VAL A O 1
ATOM 1537 N N . SER A 1 199 ? 6.932 -1.744 -13.779 1.00 97.56 199 SER A N 1
ATOM 1538 C CA . SER A 1 199 ? 6.938 -0.313 -13.452 1.00 97.56 199 SER A CA 1
ATOM 1539 C C . SER A 1 199 ? 5.831 0.460 -14.160 1.00 97.56 199 SER A C 1
ATOM 1541 O O . SER A 1 199 ? 5.169 1.284 -13.532 1.00 97.56 199 SER A O 1
ATOM 1543 N N . GLU A 1 200 ? 5.578 0.185 -15.438 1.00 97.62 200 GLU A N 1
ATOM 1544 C CA . GLU A 1 200 ? 4.457 0.770 -16.176 1.00 97.62 200 GLU A CA 1
ATOM 1545 C C . GLU A 1 200 ? 3.113 0.391 -15.551 1.00 97.62 200 GLU A C 1
ATOM 1547 O O . GLU A 1 200 ? 2.300 1.269 -15.277 1.00 97.62 200 GLU A O 1
ATOM 1552 N N . ALA A 1 201 ? 2.890 -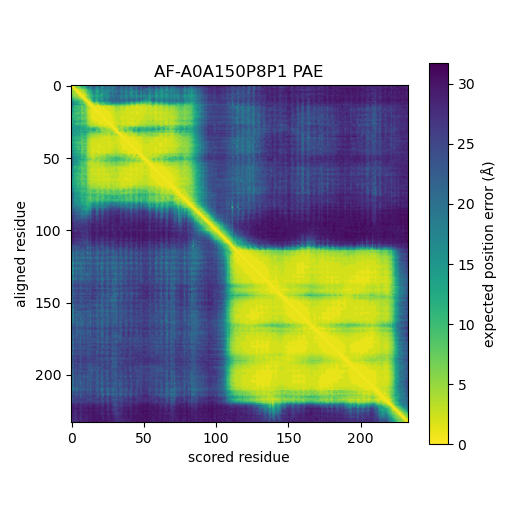0.891 -15.244 1.00 97.81 201 ALA A N 1
ATOM 1553 C CA . ALA A 1 201 ? 1.650 -1.329 -14.608 1.00 97.81 201 ALA A CA 1
ATOM 1554 C C . ALA A 1 201 ? 1.450 -0.706 -13.213 1.00 97.81 201 ALA A C 1
ATOM 1556 O O . ALA A 1 201 ? 0.320 -0.402 -12.826 1.00 97.81 201 ALA A O 1
ATOM 1557 N N . ALA A 1 202 ? 2.533 -0.480 -12.467 1.00 97.88 202 ALA A N 1
ATOM 1558 C CA . ALA A 1 202 ? 2.491 0.224 -11.191 1.00 97.88 202 ALA A CA 1
ATOM 1559 C C . ALA A 1 202 ? 2.115 1.708 -11.361 1.00 97.88 202 ALA A C 1
ATOM 1561 O O . ALA A 1 202 ? 1.259 2.210 -10.632 1.00 97.88 202 ALA A O 1
ATOM 1562 N N . ARG A 1 203 ? 2.687 2.396 -12.358 1.00 97.81 203 ARG A N 1
ATOM 1563 C CA . ARG A 1 203 ? 2.343 3.787 -12.709 1.00 97.81 203 ARG A CA 1
ATOM 1564 C C . ARG A 1 203 ? 0.887 3.912 -13.160 1.00 97.81 203 ARG A C 1
ATOM 1566 O O . ARG A 1 203 ? 0.196 4.819 -12.706 1.00 97.81 203 ARG A O 1
ATOM 1573 N N . ASP A 1 204 ? 0.405 2.977 -13.979 1.00 97.62 204 ASP A N 1
ATOM 1574 C CA . ASP A 1 204 ? -0.993 2.919 -14.424 1.00 97.62 204 ASP A CA 1
ATOM 1575 C C . ASP A 1 204 ? -1.954 2.754 -13.240 1.00 97.62 204 ASP A C 1
ATOM 1577 O O . ASP A 1 204 ? -2.995 3.411 -13.177 1.00 97.62 204 ASP A O 1
ATOM 1581 N N . LEU A 1 205 ? -1.604 1.890 -12.279 1.00 97.56 205 LEU A N 1
ATOM 1582 C CA . LEU A 1 205 ? -2.385 1.698 -11.059 1.00 97.56 205 LEU A CA 1
ATOM 1583 C C . LEU A 1 205 ? -2.452 2.986 -10.227 1.00 97.56 205 LEU A C 1
ATOM 1585 O O . LEU A 1 205 ? -3.540 3.383 -9.809 1.00 97.56 205 LEU A O 1
ATOM 1589 N N . LEU A 1 206 ? -1.318 3.658 -10.017 1.00 96.62 206 LEU A N 1
ATOM 1590 C CA . LEU A 1 206 ? -1.258 4.929 -9.287 1.00 96.62 206 LEU A CA 1
ATOM 1591 C C . LEU A 1 206 ? -2.086 6.015 -9.981 1.00 96.62 206 LEU A C 1
ATOM 1593 O O . LEU A 1 206 ? -2.920 6.651 -9.335 1.00 96.62 206 LEU A O 1
ATOM 1597 N N . ALA A 1 207 ? -1.941 6.163 -11.298 1.00 95.00 207 ALA A N 1
ATOM 1598 C CA . ALA A 1 207 ? -2.713 7.121 -12.082 1.00 95.00 207 ALA A CA 1
ATOM 1599 C C . ALA A 1 207 ? -4.223 6.839 -11.999 1.00 95.00 207 ALA A C 1
ATOM 1601 O O . ALA A 1 207 ? -5.023 7.757 -11.814 1.00 95.00 207 ALA A O 1
ATOM 1602 N N . ALA A 1 208 ? -4.634 5.568 -12.059 1.00 94.06 208 ALA A N 1
ATOM 1603 C CA . ALA A 1 208 ? -6.036 5.176 -11.919 1.00 94.06 208 ALA A CA 1
ATOM 1604 C C . ALA A 1 208 ? -6.607 5.426 -10.509 1.00 94.06 208 ALA A C 1
ATOM 1606 O O . ALA A 1 208 ? -7.823 5.578 -10.361 1.00 94.06 208 ALA A O 1
ATOM 1607 N N . LEU A 1 209 ? -5.743 5.495 -9.492 1.00 91.00 209 LEU A N 1
ATOM 1608 C CA . LEU A 1 209 ? -6.068 5.908 -8.122 1.00 91.00 209 LEU A CA 1
ATOM 1609 C C . LEU A 1 209 ? -5.997 7.434 -7.917 1.00 91.00 209 LEU A C 1
ATOM 1611 O O . LEU A 1 209 ? -6.258 7.907 -6.813 1.00 91.00 209 LEU A O 1
ATOM 1615 N N . GLY A 1 210 ? -5.680 8.206 -8.963 1.00 92.56 210 GLY A N 1
ATOM 1616 C CA . GLY A 1 210 ? -5.562 9.666 -8.908 1.00 92.56 210 GLY A CA 1
ATOM 1617 C C . GLY A 1 210 ? -4.231 10.169 -8.346 1.00 92.56 210 GLY A C 1
ATOM 1618 O O . GLY A 1 210 ? -4.143 11.325 -7.942 1.00 92.56 210 GLY A O 1
ATOM 1619 N N . ILE A 1 211 ? -3.206 9.317 -8.289 1.00 91.19 211 ILE A N 1
ATOM 1620 C CA . ILE A 1 211 ? -1.856 9.688 -7.860 1.00 91.19 211 ILE A CA 1
ATOM 1621 C C . ILE A 1 211 ? -1.046 10.040 -9.105 1.00 91.19 211 ILE A C 1
ATOM 1623 O O . ILE A 1 211 ? -0.724 9.179 -9.926 1.00 91.19 211 ILE A O 1
ATOM 1627 N N . GLU A 1 212 ? -0.739 11.324 -9.245 1.00 88.31 212 GLU A N 1
ATOM 1628 C CA . GLU A 1 212 ? 0.043 11.846 -10.361 1.00 88.31 212 GLU A CA 1
ATOM 1629 C C . GLU A 1 212 ? 1.538 11.551 -10.200 1.00 88.31 212 GLU A C 1
ATOM 1631 O O . GLU A 1 212 ? 2.038 11.281 -9.104 1.00 88.31 212 GLU A O 1
ATOM 1636 N N . ALA A 1 213 ? 2.262 11.604 -11.319 1.00 86.75 213 ALA A N 1
ATOM 1637 C CA . ALA A 1 213 ? 3.711 11.495 -11.299 1.00 86.75 213 ALA A CA 1
ATOM 1638 C C . ALA A 1 213 ? 4.328 12.641 -10.475 1.00 86.75 213 ALA A C 1
ATOM 1640 O O . ALA A 1 213 ? 3.837 13.772 -10.538 1.00 86.75 213 ALA A O 1
ATOM 1641 N N . PRO A 1 214 ? 5.420 12.387 -9.735 1.00 86.00 214 PRO A N 1
ATOM 1642 C CA . PRO A 1 214 ? 6.116 13.444 -9.015 1.00 86.00 214 PRO A CA 1
ATOM 1643 C C . PRO A 1 214 ? 6.686 14.488 -9.994 1.00 86.00 214 PRO A C 1
ATOM 1645 O O . PRO A 1 214 ? 6.903 14.178 -11.172 1.00 86.00 214 PRO A O 1
ATOM 1648 N N . PRO A 1 215 ? 6.981 15.719 -9.536 1.00 78.94 215 PRO A N 1
ATOM 1649 C CA . PRO A 1 215 ? 7.685 16.710 -10.347 1.00 78.94 215 PRO A CA 1
ATOM 1650 C C . PRO A 1 215 ? 8.993 16.138 -10.916 1.00 78.94 215 PRO A C 1
ATOM 1652 O O . PRO A 1 215 ? 9.802 15.585 -10.178 1.00 78.94 215 PRO A O 1
ATOM 1655 N N . GLY A 1 216 ? 9.188 16.249 -12.234 1.00 80.31 216 GLY A N 1
ATOM 1656 C CA . GLY A 1 216 ? 10.311 15.620 -12.950 1.00 80.31 216 GLY A CA 1
ATOM 1657 C C . GLY A 1 216 ? 10.036 14.193 -13.448 1.00 80.31 216 GLY A C 1
ATOM 1658 O O . GLY A 1 216 ? 10.781 13.678 -14.277 1.00 80.31 216 GLY A O 1
ATOM 1659 N N . GLY A 1 217 ? 8.928 13.582 -13.031 1.00 86.88 217 GLY A N 1
ATOM 1660 C CA . GLY A 1 217 ? 8.535 12.228 -13.404 1.00 86.88 217 GLY A CA 1
ATOM 1661 C C . GLY A 1 217 ? 9.164 11.155 -12.518 1.00 86.88 217 GLY A C 1
ATOM 1662 O O . GLY A 1 217 ? 10.067 11.408 -11.725 1.00 86.88 217 GLY A O 1
ATOM 1663 N N . TRP A 1 218 ? 8.682 9.923 -12.672 1.00 86.50 218 TRP A N 1
ATOM 1664 C CA . TRP A 1 218 ? 9.113 8.767 -11.877 1.00 86.50 218 TRP A CA 1
ATOM 1665 C C . TRP A 1 218 ? 10.597 8.406 -12.036 1.00 86.50 218 TRP A C 1
ATOM 1667 O O . TRP A 1 218 ? 11.154 7.722 -11.184 1.00 86.50 218 TRP A O 1
ATOM 1677 N N . ASP A 1 219 ? 11.224 8.869 -13.120 1.00 86.44 219 ASP A N 1
ATOM 1678 C CA . ASP A 1 219 ? 12.600 8.534 -13.492 1.00 86.44 219 ASP A CA 1
ATOM 1679 C C . ASP A 1 219 ? 13.596 9.691 -13.249 1.00 86.44 219 ASP A C 1
ATOM 1681 O O . ASP A 1 219 ? 14.804 9.525 -13.468 1.00 86.44 219 ASP A O 1
ATOM 1685 N N . ALA A 1 220 ? 13.123 10.857 -12.781 1.00 77.44 220 ALA A N 1
ATOM 1686 C CA . ALA A 1 220 ? 13.984 12.011 -12.529 1.00 77.44 220 ALA A CA 1
ATOM 1687 C C . ALA A 1 220 ? 15.088 11.704 -11.500 1.00 77.44 220 ALA A C 1
ATOM 1689 O O . ALA A 1 220 ? 14.875 10.955 -10.543 1.00 77.44 220 ALA A O 1
ATOM 1690 N N . PRO A 1 221 ? 16.294 12.280 -11.669 1.00 63.59 221 PRO A N 1
ATOM 1691 C CA . PRO A 1 221 ? 17.297 12.267 -10.616 1.00 63.59 221 PRO A CA 1
ATOM 1692 C C . PRO A 1 221 ? 16.765 12.993 -9.375 1.00 63.59 221 PRO A C 1
ATOM 1694 O O . PRO A 1 221 ? 16.193 14.074 -9.462 1.00 63.59 221 PRO A O 1
ATOM 1697 N N . GLU A 1 222 ? 16.958 12.372 -8.217 1.00 56.00 222 GLU A N 1
ATOM 1698 C CA . GLU A 1 222 ? 16.550 12.910 -6.923 1.00 56.00 222 GLU A CA 1
ATOM 1699 C C . GLU A 1 222 ? 17.446 14.114 -6.583 1.00 56.00 222 GLU A C 1
ATOM 1701 O O . GLU A 1 222 ? 18.622 13.950 -6.263 1.00 56.00 222 GLU A O 1
ATOM 1706 N N . GLY A 1 223 ? 16.908 15.326 -6.734 1.00 53.84 223 GLY A N 1
ATOM 1707 C CA . GLY A 1 223 ? 17.589 16.584 -6.433 1.00 53.84 223 GLY A CA 1
ATOM 1708 C C . GLY A 1 223 ? 16.740 17.780 -6.858 1.00 53.84 223 GLY A C 1
ATOM 1709 O O . GLY A 1 223 ? 16.287 17.849 -7.998 1.00 53.84 223 GLY A O 1
ATOM 1710 N N . ALA A 1 224 ? 16.497 18.714 -5.935 1.00 44.97 224 ALA A N 1
ATOM 1711 C CA . ALA A 1 224 ? 15.925 20.014 -6.278 1.00 44.97 224 ALA A CA 1
ATOM 1712 C C . ALA A 1 224 ? 16.792 20.690 -7.361 1.00 44.97 224 ALA A C 1
ATOM 1714 O O . ALA A 1 224 ? 18.005 20.459 -7.368 1.00 44.97 224 ALA A O 1
ATOM 1715 N N . PRO A 1 225 ? 16.224 21.526 -8.254 1.00 50.06 225 PRO A N 1
ATOM 1716 C CA . PRO A 1 225 ? 17.051 22.386 -9.092 1.00 50.06 225 PRO A CA 1
ATOM 1717 C C . PRO A 1 225 ? 17.995 23.150 -8.162 1.00 50.06 225 PRO A C 1
ATOM 1719 O O . PRO A 1 225 ? 17.524 23.784 -7.216 1.00 50.06 225 PRO A O 1
ATOM 1722 N N . GLU A 1 226 ? 19.307 23.023 -8.380 1.00 47.84 226 GLU A N 1
ATOM 1723 C CA . GLU A 1 226 ? 20.302 23.802 -7.649 1.00 47.84 226 GLU A CA 1
ATOM 1724 C C . GLU A 1 226 ? 19.864 25.266 -7.715 1.00 47.84 226 GLU A C 1
ATOM 1726 O O . GLU A 1 226 ? 19.809 25.869 -8.790 1.00 47.84 226 GLU A O 1
ATOM 1731 N N . ALA A 1 227 ? 19.456 25.819 -6.570 1.00 54.94 227 ALA A N 1
ATOM 1732 C CA . ALA A 1 227 ? 19.211 27.244 -6.482 1.00 54.94 227 ALA A CA 1
ATOM 1733 C C . ALA A 1 227 ? 20.523 27.933 -6.886 1.00 54.94 227 ALA A C 1
ATOM 1735 O O . ALA A 1 227 ? 21.583 27.499 -6.423 1.00 54.94 227 ALA A O 1
ATOM 1736 N N . PRO A 1 228 ? 20.487 28.952 -7.763 1.00 50.97 228 PRO A N 1
ATOM 1737 C CA . PRO A 1 228 ? 21.702 29.601 -8.225 1.00 50.97 228 PRO A CA 1
ATOM 1738 C C . PRO A 1 228 ? 22.492 30.077 -7.008 1.00 50.97 228 PRO A C 1
ATOM 1740 O O . PRO A 1 228 ? 21.969 30.811 -6.166 1.00 50.97 228 PRO A O 1
ATOM 1743 N N . SER A 1 229 ? 23.732 29.597 -6.906 1.00 52.53 229 SER A N 1
ATOM 1744 C CA . SER A 1 229 ? 24.687 30.023 -5.892 1.00 52.53 229 SER A CA 1
ATOM 1745 C C . SER A 1 229 ? 24.835 31.537 -6.005 1.00 52.53 229 SER A C 1
ATOM 1747 O O . SER A 1 229 ? 25.435 32.039 -6.955 1.00 52.53 229 SER A O 1
ATOM 1749 N N . ASN A 1 230 ? 24.237 32.274 -5.070 1.00 53.97 230 ASN A N 1
ATOM 1750 C CA . ASN A 1 230 ? 24.521 33.691 -4.903 1.00 53.97 230 ASN A CA 1
ATOM 1751 C C . ASN A 1 230 ? 25.900 33.802 -4.249 1.00 53.97 230 ASN A C 1
ATOM 1753 O O . ASN A 1 230 ? 26.012 34.033 -3.046 1.00 53.97 230 ASN A O 1
ATOM 1757 N N . ASP A 1 231 ? 26.946 33.628 -5.056 1.00 52.31 231 ASP A N 1
ATOM 1758 C CA . ASP A 1 231 ? 28.253 34.190 -4.746 1.00 52.31 231 ASP A CA 1
ATOM 1759 C C . ASP A 1 231 ? 28.121 35.714 -4.841 1.00 52.31 231 ASP A C 1
ATOM 1761 O O . ASP A 1 231 ? 28.122 36.311 -5.919 1.00 52.31 231 ASP A O 1
ATOM 1765 N N . CYS A 1 232 ? 27.933 36.340 -3.681 1.00 44.31 232 CYS A N 1
ATOM 1766 C CA . CYS A 1 232 ? 28.092 37.775 -3.504 1.00 44.31 232 CYS A CA 1
ATOM 1767 C C . CYS A 1 232 ? 29.572 38.131 -3.701 1.00 44.31 232 CYS A C 1
ATOM 1769 O O . CYS A 1 232 ? 30.404 37.805 -2.850 1.00 44.31 232 CYS A O 1
ATOM 1771 N N . GLY A 1 233 ? 29.876 38.795 -4.817 1.00 47.66 233 GLY A N 1
ATOM 1772 C CA . GLY A 1 233 ? 31.097 39.585 -5.003 1.00 47.66 233 GLY A CA 1
ATOM 1773 C C . GLY A 1 233 ? 30.947 41.005 -4.477 1.00 47.66 233 GLY A C 1
ATOM 1774 O O . GLY A 1 233 ? 29.799 41.505 -4.447 1.00 47.66 233 GLY A O 1
#